Protein AF-A0A538RYK6-F1 (afdb_monomer)

Solvent-accessible surface area (backbone atoms only — not comparable to full-atom values): 14474 Å² total; per-residue (Å²): 136,55,76,63,59,52,53,50,49,50,52,50,52,50,50,50,48,53,42,34,51,39,36,51,30,47,40,52,24,50,52,39,43,49,50,53,52,51,32,53,48,34,70,73,71,60,62,54,45,67,58,40,42,49,52,42,52,49,49,52,51,50,39,48,51,44,42,43,63,35,45,49,47,65,68,67,46,78,77,49,71,46,61,53,28,48,57,49,35,76,73,38,67,90,50,70,63,32,52,35,51,34,41,51,56,53,58,42,67,78,43,94,69,76,90,64,66,71,66,62,51,51,51,47,38,50,50,28,51,58,59,54,68,78,54,79,70,70,75,75,59,70,65,80,56,47,65,58,29,50,49,45,27,49,53,29,48,51,52,47,50,49,45,38,71,76,35,49,69,60,42,52,51,32,50,51,40,52,76,35,30,86,56,92,70,73,77,84,67,57,58,42,78,49,76,56,56,75,92,75,78,63,92,95,55,90,84,70,72,48,69,50,74,45,77,59,77,60,65,63,47,75,50,75,47,75,50,94,95,51,78,70,45,77,48,79,43,74,54,74,82,78,70,84,73,68,96,77,132

pLDDT: mean 74.32, std 10.17, range [32.25, 89.62]

Sequence (249 aa):
MNPLQQRLAALRRRLRFVVTFRGVCWIIAIVCLALAAGGLLDWRVHLPDLVRALLLAGTLSGAGCIAYRYLLRPLWARSDDLSLALQVEARYPALNDALASAVQFLEQADGLDSSSSPSLRKEAVQRALGLAKGFDFRPVVSARGIGAAGLSLAGAGTLALFLTLAYPQLAWTAFLRFANPFGGHDWPRQTQLEIKARTRTARNEAFEVHAIVRGVVPERAVVEYQFEGAAPLKEAYEITRRAEAGELQ

Nearest PDB structures (foldseek):
  4uos-assembly1_A  TM=2.229E-01  e=5.734E-01  synthetic construct

Secondary structure (DSSP, 8-state):
--HHHHHHHHHHHHHHHHHHHHHHHHHHHHHHHHHHHHHHHHHHH---HHHHHHHHHHHHHHHHHHHIIIIIHHHHS---HHHHHHHHHHH-GGGTTHHHHHHHHHHHHSSS---S-HHHHHHHHHHHHHHHHSS--GGGS--TTHHHHHHHHHHHHHHHHHHHHH-HHHHHHHHHHHH-TT-------SEEEEEEE-S---TTS---EEEEEEES--SEEEEEE--TTSPPEEEEEE-----------

Radius of gyration: 34.7 Å; Cα contacts (8 Å, |Δi|>4): 214; chains: 1; bounding box: 92×29×97 Å

Structure (mmCIF, N/CA/C/O backbone):
data_AF-A0A538RYK6-F1
#
_entry.id   AF-A0A538RYK6-F1
#
loop_
_atom_site.group_PDB
_atom_site.id
_atom_site.type_symbol
_atom_site.label_atom_id
_atom_site.label_alt_id
_atom_site.label_comp_id
_atom_site.label_asym_id
_atom_site.label_entity_id
_atom_site.label_seq_id
_atom_site.pdbx_PDB_ins_code
_atom_site.Cartn_x
_atom_site.Cartn_y
_atom_site.Cartn_z
_atom_site.occupancy
_atom_site.B_iso_or_equiv
_atom_site.auth_seq_id
_atom_site.auth_comp_id
_atom_site.auth_asym_id
_atom_site.auth_atom_id
_atom_site.pdbx_PDB_model_num
ATOM 1 N N . MET A 1 1 ? -17.266 14.354 33.436 1.00 51.88 1 MET A N 1
ATOM 2 C CA . MET A 1 1 ? -17.214 13.051 32.730 1.00 51.88 1 MET A CA 1
ATOM 3 C C . MET A 1 1 ? -17.055 11.947 33.760 1.00 51.88 1 MET A C 1
ATOM 5 O O . MET A 1 1 ? -16.133 12.021 34.564 1.00 51.88 1 MET A O 1
ATOM 9 N N . ASN A 1 2 ? -17.953 10.962 33.763 1.00 66.31 2 ASN A N 1
ATOM 10 C CA . ASN A 1 2 ? -17.931 9.873 34.742 1.00 66.31 2 ASN A CA 1
ATOM 11 C C . ASN A 1 2 ? -16.810 8.851 34.440 1.00 66.31 2 ASN A C 1
ATOM 13 O O . ASN A 1 2 ? -16.463 8.651 33.272 1.00 66.31 2 ASN A O 1
ATOM 17 N N . PRO A 1 3 ? -16.254 8.158 35.454 1.00 68.50 3 PRO A N 1
ATOM 18 C CA . PRO A 1 3 ? -15.163 7.192 35.267 1.00 68.50 3 PRO A CA 1
ATOM 19 C C . PRO A 1 3 ? -15.517 6.011 34.338 1.00 68.50 3 PRO A C 1
ATOM 21 O O . PRO A 1 3 ? -14.618 5.449 33.712 1.00 68.50 3 PRO A O 1
ATOM 24 N N . LEU A 1 4 ? -16.805 5.660 34.174 1.00 66.94 4 LEU A N 1
ATOM 25 C CA . LEU A 1 4 ? -17.258 4.692 33.154 1.00 66.94 4 LEU A CA 1
ATOM 26 C C . LEU A 1 4 ? -17.077 5.215 31.732 1.00 66.94 4 LEU A C 1
ATOM 28 O O . LEU A 1 4 ? -16.477 4.529 30.909 1.00 66.94 4 LEU A O 1
ATOM 32 N N . GLN A 1 5 ? -17.543 6.436 31.454 1.00 67.25 5 GLN A N 1
ATOM 33 C CA . GLN A 1 5 ? -17.417 7.064 30.135 1.00 67.25 5 GLN A CA 1
ATOM 34 C C . GLN A 1 5 ? -15.944 7.197 29.733 1.00 67.25 5 GLN A C 1
ATOM 36 O O . GLN A 1 5 ? -15.597 6.982 28.578 1.00 67.25 5 GLN A O 1
ATOM 41 N N . GLN A 1 6 ? -15.044 7.471 30.685 1.00 69.56 6 GLN A N 1
ATOM 42 C CA . GLN A 1 6 ? -13.602 7.496 30.417 1.00 69.56 6 GLN A CA 1
ATOM 43 C C . GLN A 1 6 ? -13.047 6.115 30.032 1.00 69.56 6 GLN A C 1
ATOM 45 O O . GLN A 1 6 ? -12.259 6.013 29.089 1.00 69.56 6 GLN A O 1
ATOM 50 N N . ARG A 1 7 ? -13.467 5.042 30.718 1.00 68.06 7 ARG A N 1
ATOM 51 C CA . ARG A 1 7 ? -13.050 3.666 30.393 1.00 68.06 7 ARG A CA 1
ATOM 52 C C . ARG A 1 7 ? -13.604 3.199 29.043 1.00 68.06 7 ARG A C 1
ATOM 54 O O . ARG A 1 7 ? -12.852 2.626 28.254 1.00 68.06 7 ARG A O 1
ATOM 61 N N . LEU A 1 8 ? -14.868 3.498 28.743 1.00 68.50 8 LEU A N 1
ATOM 62 C CA . LEU A 1 8 ? -15.494 3.204 27.448 1.00 68.50 8 LEU A CA 1
ATOM 63 C C . LEU A 1 8 ? -14.861 4.022 26.313 1.00 68.50 8 LEU A C 1
ATOM 65 O O . LEU A 1 8 ? -14.533 3.472 25.261 1.00 68.50 8 LEU A O 1
ATOM 69 N N . ALA A 1 9 ? -14.562 5.303 26.543 1.00 69.81 9 ALA A N 1
ATOM 70 C CA . ALA A 1 9 ? -13.847 6.139 25.583 1.00 69.81 9 ALA A CA 1
ATOM 71 C C . ALA A 1 9 ? -12.421 5.628 25.310 1.00 69.81 9 ALA A C 1
ATOM 73 O O . ALA A 1 9 ? -11.973 5.638 24.160 1.00 69.81 9 ALA A O 1
ATOM 74 N N . ALA A 1 10 ? -11.706 5.144 26.332 1.00 69.94 10 ALA A N 1
ATOM 75 C CA . ALA A 1 10 ? -10.391 4.526 26.161 1.00 69.94 10 ALA A CA 1
ATOM 76 C C . ALA A 1 10 ? -10.471 3.234 25.327 1.00 69.94 10 ALA A C 1
ATOM 78 O O . ALA A 1 10 ? -9.655 3.031 24.422 1.00 69.94 10 ALA A O 1
ATOM 79 N N . LEU A 1 11 ? -11.489 2.399 25.565 1.00 67.94 11 LEU A N 1
ATOM 80 C CA . LEU A 1 11 ? -11.755 1.202 24.765 1.00 67.94 11 LEU A CA 1
ATOM 81 C C . LEU A 1 11 ? -12.066 1.561 23.302 1.00 67.94 11 LEU A C 1
ATOM 83 O O . LEU A 1 11 ? -11.475 0.989 22.386 1.00 67.94 11 LEU A O 1
ATOM 87 N N . ARG A 1 12 ? -12.913 2.573 23.077 1.00 70.50 12 ARG A N 1
ATOM 88 C CA . ARG A 1 12 ? -13.252 3.102 21.746 1.00 70.50 12 ARG A CA 1
ATOM 89 C C . ARG A 1 12 ? -12.018 3.599 20.995 1.00 70.50 12 ARG A C 1
ATOM 91 O O . ARG A 1 12 ? -11.839 3.277 19.820 1.00 70.50 12 ARG A O 1
ATOM 98 N N . ARG A 1 13 ? -11.147 4.366 21.661 1.00 70.12 13 ARG A N 1
ATOM 99 C CA . ARG A 1 13 ? -9.882 4.844 21.076 1.00 70.12 13 ARG A CA 1
ATOM 100 C C . ARG A 1 13 ? -8.986 3.681 20.676 1.00 70.12 13 ARG A C 1
ATOM 102 O O . ARG A 1 13 ? -8.428 3.705 19.585 1.00 70.12 13 ARG A O 1
ATOM 109 N N . ARG A 1 14 ? -8.891 2.645 21.513 1.00 71.88 14 ARG A N 1
ATOM 110 C CA . ARG A 1 14 ? -8.089 1.454 21.217 1.00 71.88 14 ARG A CA 1
ATOM 111 C C . ARG A 1 14 ? -8.652 0.645 20.048 1.00 71.88 14 ARG A C 1
ATOM 113 O O . ARG A 1 14 ? -7.879 0.232 19.190 1.00 71.88 14 ARG A O 1
ATOM 120 N N . LEU A 1 15 ? -9.972 0.468 19.974 1.00 70.94 15 LEU A N 1
ATOM 121 C CA . LEU A 1 15 ? -10.646 -0.158 18.830 1.00 70.94 15 LEU A CA 1
ATOM 122 C C . LEU A 1 15 ? -10.340 0.591 17.532 1.00 70.94 15 LEU A C 1
ATOM 124 O O . LEU A 1 15 ? -9.884 -0.014 16.564 1.00 70.94 15 LEU A O 1
ATOM 128 N N . ARG A 1 16 ? -10.520 1.918 17.535 1.00 73.44 16 ARG A N 1
ATOM 129 C CA . ARG A 1 16 ? -10.199 2.767 16.381 1.00 73.44 16 ARG A CA 1
ATOM 130 C C . ARG A 1 16 ? -8.725 2.667 16.014 1.00 73.44 16 ARG A C 1
ATOM 132 O O . ARG A 1 16 ? -8.422 2.435 14.855 1.00 73.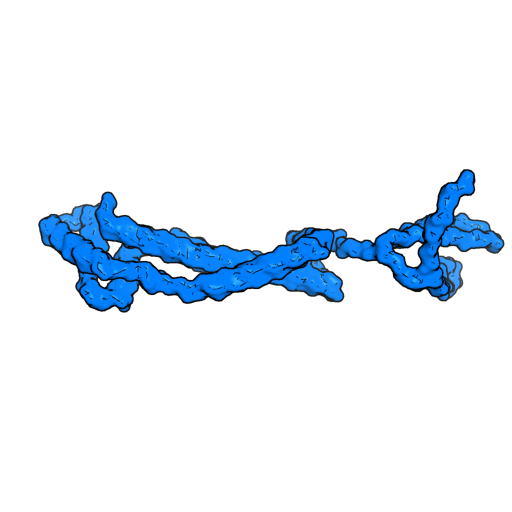44 16 ARG A O 1
ATOM 139 N N . 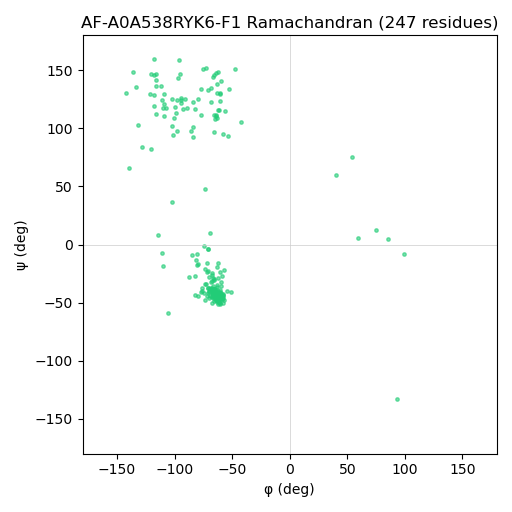PHE A 1 17 ? -7.820 2.748 16.986 1.00 74.19 17 PHE A N 1
ATOM 140 C CA . PHE A 1 17 ? -6.384 2.626 16.741 1.00 74.19 17 PHE A CA 1
ATOM 141 C C . PHE A 1 17 ? -6.021 1.292 16.079 1.00 74.19 17 PHE A C 1
ATOM 143 O O . PHE A 1 17 ? -5.311 1.288 15.082 1.00 74.19 17 PHE A O 1
ATOM 150 N N . VAL A 1 18 ? -6.548 0.168 16.573 1.00 72.62 18 VAL A N 1
ATOM 151 C CA . VAL A 1 18 ? -6.284 -1.163 16.001 1.00 72.62 18 VAL A CA 1
ATOM 152 C C . VAL A 1 18 ? -6.812 -1.281 14.571 1.00 72.62 18 VAL A C 1
ATOM 154 O O . VAL A 1 18 ? -6.114 -1.791 13.694 1.00 72.62 18 VAL A O 1
ATOM 157 N N . VAL A 1 19 ? -8.036 -0.812 14.321 1.00 74.25 19 VAL A N 1
ATOM 158 C CA . VAL A 1 19 ? -8.649 -0.876 12.988 1.00 74.25 19 VAL A CA 1
ATOM 159 C C . VAL A 1 19 ? -7.909 0.032 12.005 1.00 74.25 19 VAL A C 1
ATOM 161 O O . VAL A 1 19 ? -7.572 -0.423 10.911 1.00 74.25 19 VAL A O 1
ATOM 164 N N . THR A 1 20 ? -7.583 1.258 12.418 1.00 75.62 20 THR A N 1
ATOM 165 C CA . THR A 1 20 ? -6.812 2.217 11.621 1.00 75.62 20 THR A CA 1
ATOM 166 C C . THR A 1 20 ? -5.415 1.687 11.329 1.00 75.62 20 THR A C 1
ATOM 168 O O . THR A 1 20 ? -5.030 1.622 10.168 1.00 75.62 20 THR A O 1
ATOM 171 N N . PHE A 1 21 ? -4.672 1.242 12.346 1.00 78.31 21 PHE A N 1
ATOM 172 C CA . PHE A 1 21 ? -3.316 0.714 12.182 1.00 78.31 21 PHE A CA 1
ATOM 173 C C . PHE A 1 21 ? -3.290 -0.472 11.217 1.00 78.31 21 PHE A C 1
ATOM 175 O O . PHE A 1 21 ? -2.465 -0.518 10.306 1.00 78.31 21 PHE A O 1
ATOM 182 N N . ARG A 1 22 ? -4.246 -1.399 11.353 1.00 78.75 22 ARG A N 1
ATOM 183 C CA . ARG A 1 22 ? -4.390 -2.530 10.431 1.00 78.75 22 ARG A CA 1
ATOM 184 C C . ARG A 1 22 ? -4.689 -2.069 9.003 1.00 78.75 22 ARG A C 1
ATOM 186 O O . ARG A 1 22 ? -4.080 -2.591 8.075 1.00 78.75 22 ARG A O 1
ATOM 193 N N . GLY A 1 23 ? -5.603 -1.112 8.832 1.00 79.31 23 GLY A N 1
ATOM 194 C CA . GLY A 1 23 ? -5.923 -0.531 7.527 1.00 79.31 23 GLY A CA 1
ATOM 195 C C . GLY A 1 23 ? -4.698 0.110 6.873 1.00 79.31 23 GLY A C 1
ATOM 196 O O . GLY A 1 23 ? -4.394 -0.196 5.725 1.00 79.31 23 GLY A O 1
ATOM 197 N N . VAL A 1 24 ? -3.946 0.916 7.629 1.00 81.25 24 VAL A N 1
ATOM 198 C CA . VAL A 1 24 ? -2.708 1.555 7.160 1.00 81.25 24 VAL A CA 1
ATOM 199 C C . VAL A 1 24 ? -1.657 0.517 6.762 1.00 81.25 24 VAL A C 1
ATOM 201 O O . VAL A 1 24 ? -1.097 0.621 5.675 1.00 81.25 24 VAL A O 1
ATOM 204 N N . CYS A 1 25 ? -1.435 -0.521 7.577 1.00 81.62 25 CYS A N 1
ATOM 205 C CA . CYS A 1 25 ? -0.486 -1.590 7.248 1.00 81.62 25 CYS A CA 1
ATOM 206 C C . CYS A 1 25 ? -0.831 -2.279 5.919 1.00 81.62 25 CYS A C 1
ATOM 208 O O . CYS A 1 25 ? 0.054 -2.507 5.101 1.00 81.62 25 CYS A O 1
ATOM 210 N N . TRP A 1 26 ? -2.112 -2.577 5.685 1.00 80.75 26 TRP A N 1
ATOM 211 C CA . TRP A 1 26 ? -2.571 -3.198 4.439 1.00 80.75 26 TRP A CA 1
ATOM 212 C C . TRP A 1 26 ? -2.417 -2.283 3.225 1.00 80.75 26 TRP A C 1
ATOM 214 O O . TRP A 1 26 ? -1.991 -2.749 2.172 1.00 80.75 26 TRP A O 1
ATOM 224 N N . ILE A 1 27 ? -2.733 -0.992 3.367 1.00 82.19 27 ILE A N 1
ATOM 225 C CA . ILE A 1 27 ? -2.555 -0.005 2.293 1.00 82.19 27 ILE A CA 1
ATOM 226 C C . ILE A 1 27 ? -1.083 0.069 1.898 1.00 82.19 27 ILE A C 1
ATOM 228 O O . ILE A 1 27 ? -0.764 -0.072 0.721 1.00 82.19 27 ILE A O 1
ATOM 232 N N . ILE A 1 28 ? -0.188 0.234 2.876 1.00 82.94 28 ILE A N 1
ATOM 233 C CA . ILE A 1 28 ? 1.250 0.322 2.610 1.00 82.94 28 ILE A CA 1
ATOM 234 C C . ILE A 1 28 ? 1.747 -0.975 1.966 1.00 82.94 28 ILE A C 1
ATOM 236 O O . ILE A 1 28 ? 2.442 -0.917 0.958 1.00 82.94 28 ILE A O 1
ATOM 240 N N . ALA A 1 29 ? 1.342 -2.141 2.480 1.00 83.62 29 ALA A N 1
ATOM 241 C CA . ALA A 1 29 ? 1.742 -3.426 1.911 1.00 83.62 29 ALA A CA 1
ATOM 242 C C . ALA A 1 29 ? 1.301 -3.582 0.445 1.00 83.62 29 ALA A C 1
ATOM 244 O O . ALA A 1 29 ? 2.106 -3.992 -0.388 1.00 83.62 29 ALA A O 1
ATOM 245 N N . ILE A 1 30 ? 0.058 -3.215 0.110 1.00 84.69 30 ILE A N 1
ATOM 246 C CA . ILE A 1 30 ? -0.457 -3.268 -1.268 1.00 84.69 30 ILE A CA 1
ATOM 247 C C . ILE A 1 30 ? 0.303 -2.300 -2.174 1.00 84.69 30 ILE A C 1
ATOM 249 O O . ILE A 1 30 ? 0.680 -2.686 -3.274 1.00 84.69 30 ILE A O 1
ATOM 253 N N . VAL A 1 31 ? 0.558 -1.071 -1.720 1.00 85.06 31 VAL A N 1
ATOM 254 C CA . VAL A 1 31 ? 1.297 -0.070 -2.504 1.00 85.06 31 VAL A CA 1
ATOM 255 C C . VAL A 1 31 ? 2.733 -0.529 -2.758 1.00 85.06 31 VAL A C 1
ATOM 257 O O . VAL A 1 31 ? 3.185 -0.509 -3.900 1.00 85.06 31 VAL A O 1
ATOM 260 N N . CYS A 1 32 ? 3.438 -1.000 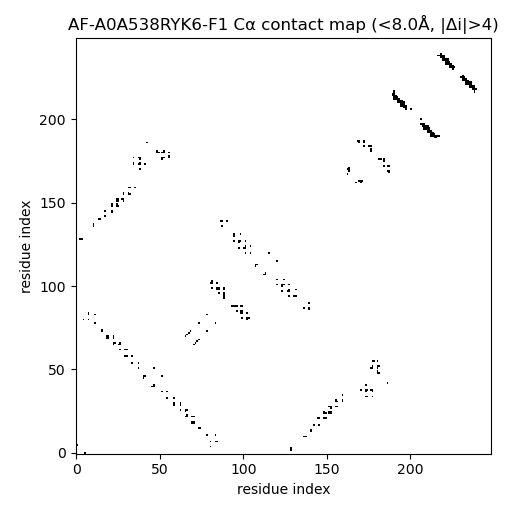-1.726 1.00 84.88 32 CYS A N 1
ATOM 261 C CA . CYS A 1 32 ? 4.793 -1.533 -1.863 1.00 84.88 32 CYS A CA 1
ATOM 262 C C . CYS A 1 32 ? 4.834 -2.736 -2.813 1.00 84.88 32 CYS A C 1
ATOM 264 O O . CYS A 1 32 ? 5.704 -2.805 -3.679 1.00 84.88 32 CYS A O 1
ATOM 266 N N . LEU A 1 33 ? 3.881 -3.663 -2.683 1.00 85.31 33 LEU A N 1
ATOM 267 C CA . LEU A 1 33 ? 3.802 -4.839 -3.544 1.00 85.31 33 LEU A CA 1
ATOM 268 C C . LEU A 1 33 ? 3.480 -4.460 -4.994 1.00 85.31 33 LEU A C 1
ATOM 270 O O . LEU A 1 33 ? 4.101 -4.996 -5.905 1.00 85.31 33 LEU A O 1
ATOM 274 N N . ALA A 1 34 ? 2.552 -3.528 -5.214 1.00 85.31 34 ALA A N 1
ATOM 275 C CA . ALA A 1 34 ? 2.186 -3.052 -6.545 1.00 85.31 34 ALA A CA 1
ATOM 276 C C . ALA A 1 34 ? 3.356 -2.346 -7.239 1.00 85.31 34 ALA A C 1
ATOM 278 O O . ALA A 1 34 ? 3.601 -2.597 -8.415 1.00 85.31 34 ALA A O 1
ATOM 279 N N . LEU A 1 35 ? 4.119 -1.526 -6.507 1.00 83.62 35 LEU A N 1
ATOM 280 C CA . LEU A 1 35 ? 5.331 -0.890 -7.024 1.00 83.62 35 LEU A CA 1
ATOM 281 C C . LEU A 1 35 ? 6.406 -1.921 -7.377 1.00 83.62 35 LEU A C 1
ATOM 283 O O . LEU A 1 35 ? 6.960 -1.876 -8.473 1.00 83.62 35 LEU A O 1
ATOM 287 N N . ALA A 1 36 ? 6.681 -2.871 -6.479 1.00 83.44 36 ALA A N 1
ATOM 288 C CA . ALA A 1 36 ? 7.699 -3.893 -6.703 1.00 83.44 36 ALA A CA 1
ATOM 289 C C . ALA A 1 36 ? 7.323 -4.831 -7.863 1.00 83.44 36 ALA A C 1
ATOM 291 O O . ALA A 1 36 ? 8.127 -5.052 -8.766 1.00 83.44 36 ALA A O 1
ATOM 292 N N . ALA A 1 37 ? 6.095 -5.354 -7.869 1.00 84.00 37 ALA A N 1
ATOM 293 C CA . ALA A 1 37 ? 5.612 -6.252 -8.912 1.00 84.00 37 ALA A CA 1
ATOM 294 C C . ALA A 1 37 ? 5.436 -5.523 -10.249 1.00 84.00 37 ALA A C 1
ATOM 296 O O . ALA A 1 37 ? 5.873 -6.030 -11.278 1.00 84.00 37 ALA A O 1
ATOM 297 N N . GLY A 1 38 ? 4.847 -4.325 -10.236 1.00 83.50 38 GLY A N 1
ATOM 298 C CA . GLY A 1 38 ? 4.659 -3.498 -11.426 1.00 83.50 38 GLY A CA 1
ATOM 299 C C . GLY A 1 38 ? 5.988 -3.093 -12.055 1.00 83.50 38 GLY A C 1
ATOM 300 O O . GLY A 1 38 ? 6.166 -3.279 -13.253 1.00 83.50 38 GLY A O 1
ATOM 301 N N . GLY A 1 39 ? 6.948 -2.634 -11.248 1.00 81.50 39 GLY A N 1
ATOM 302 C CA . GLY A 1 39 ? 8.296 -2.303 -11.711 1.00 81.50 39 GLY A CA 1
ATOM 303 C C . GLY A 1 39 ? 9.051 -3.516 -12.257 1.00 81.50 39 GLY A C 1
ATOM 304 O O . GLY A 1 39 ? 9.654 -3.432 -13.322 1.00 81.50 39 GLY A O 1
ATOM 305 N N . LEU A 1 40 ? 8.980 -4.666 -11.578 1.00 82.00 40 LEU A N 1
ATOM 306 C CA . LEU A 1 40 ? 9.650 -5.891 -12.027 1.00 82.00 40 LEU A CA 1
ATOM 307 C C . LEU A 1 40 ? 9.053 -6.441 -13.330 1.00 82.00 40 LEU A C 1
ATOM 309 O O . LEU A 1 40 ? 9.791 -6.877 -14.215 1.00 82.00 40 LEU A O 1
ATOM 313 N N . LEU A 1 41 ? 7.724 -6.433 -13.451 1.00 83.31 41 LEU A N 1
ATOM 314 C CA . LEU A 1 41 ? 7.034 -6.841 -14.672 1.00 83.31 41 LEU A CA 1
ATOM 315 C C . LEU A 1 41 ? 7.347 -5.881 -15.819 1.00 83.31 41 LEU A C 1
ATOM 317 O O . LEU A 1 41 ? 7.616 -6.336 -16.929 1.00 83.31 41 LEU A O 1
ATOM 321 N N . ASP A 1 42 ? 7.359 -4.576 -15.548 1.00 83.00 42 ASP A N 1
ATOM 322 C CA . ASP A 1 42 ? 7.646 -3.554 -16.554 1.00 83.00 42 ASP A CA 1
ATOM 323 C C . ASP A 1 42 ? 9.094 -3.633 -17.036 1.00 83.00 42 ASP A C 1
ATOM 325 O O . ASP A 1 42 ? 9.346 -3.491 -18.228 1.00 83.00 42 ASP A O 1
ATOM 329 N N . TRP A 1 43 ? 10.027 -3.975 -16.148 1.00 77.19 43 TRP A N 1
ATOM 330 C CA . TRP A 1 43 ? 11.409 -4.255 -16.520 1.00 77.19 43 TRP A CA 1
ATOM 331 C C . TRP A 1 43 ? 11.551 -5.515 -17.392 1.00 77.19 43 TRP A C 1
ATOM 333 O O . TRP A 1 43 ? 12.343 -5.525 -18.330 1.00 77.19 43 TRP A O 1
ATOM 343 N N . ARG A 1 44 ? 10.779 -6.581 -17.125 1.00 80.25 44 ARG A N 1
ATOM 344 C CA . ARG A 1 44 ? 10.875 -7.836 -17.894 1.00 80.25 44 ARG A CA 1
ATOM 345 C C . ARG A 1 44 ? 10.161 -7.805 -19.239 1.00 80.25 44 ARG A C 1
ATOM 347 O O . ARG A 1 44 ? 10.692 -8.328 -20.213 1.00 80.25 44 ARG A O 1
ATOM 354 N N . VAL A 1 45 ? 8.947 -7.268 -19.280 1.00 81.50 45 VAL A N 1
ATOM 355 C CA . VAL A 1 45 ? 8.034 -7.418 -20.426 1.00 81.50 45 VAL A CA 1
ATOM 356 C C . VAL A 1 45 ? 7.842 -6.101 -21.180 1.00 81.50 45 VAL A C 1
ATOM 358 O O . VAL A 1 45 ? 7.269 -6.123 -22.260 1.00 81.50 45 VAL A O 1
ATOM 361 N N . HIS A 1 46 ? 8.365 -4.977 -20.668 1.00 79.00 46 HIS A N 1
ATOM 362 C CA . HIS A 1 46 ? 8.122 -3.633 -21.207 1.00 79.00 46 HIS A CA 1
ATOM 363 C C . HIS A 1 46 ? 6.616 -3.369 -21.304 1.00 79.00 46 HIS A C 1
ATOM 365 O O . HIS A 1 46 ? 6.017 -3.455 -22.377 1.00 79.00 46 HIS A O 1
ATOM 371 N N . LEU A 1 47 ? 5.978 -3.113 -20.156 1.00 77.62 47 LEU A N 1
ATOM 372 C CA . LEU A 1 47 ? 4.523 -3.021 -20.112 1.00 77.62 47 LEU A CA 1
ATOM 373 C C . LEU A 1 47 ? 4.027 -1.850 -20.976 1.00 77.62 47 LEU A C 1
ATOM 375 O O . LEU A 1 47 ? 4.578 -0.749 -20.884 1.00 77.62 47 LEU A O 1
ATOM 379 N N . PRO A 1 48 ? 2.942 -2.049 -21.748 1.00 83.19 48 PRO A N 1
ATOM 380 C CA . PRO A 1 48 ? 2.289 -0.952 -22.439 1.00 83.19 48 PRO A CA 1
ATOM 381 C C . PRO A 1 48 ? 1.736 0.064 -21.437 1.00 83.19 48 PRO A C 1
ATOM 383 O O . PRO A 1 48 ? 1.256 -0.302 -20.357 1.00 83.19 48 PRO A O 1
ATOM 386 N N . ASP A 1 49 ? 1.713 1.331 -21.841 1.00 83.81 49 ASP A N 1
ATOM 387 C CA . ASP A 1 49 ? 1.264 2.470 -21.029 1.00 83.81 49 ASP A CA 1
ATOM 388 C C . ASP A 1 49 ? -0.123 2.247 -20.392 1.00 83.81 49 ASP A C 1
ATOM 390 O O . ASP A 1 49 ? -0.327 2.504 -19.204 1.00 83.81 49 ASP A O 1
ATOM 394 N N . LEU A 1 50 ? -1.059 1.662 -21.151 1.00 85.12 50 LEU A N 1
ATOM 395 C CA . LEU A 1 50 ? -2.411 1.308 -20.697 1.00 85.12 50 LEU A CA 1
ATOM 396 C C . LEU A 1 50 ? -2.418 0.318 -19.525 1.00 85.12 50 LEU A C 1
ATOM 398 O O . LEU A 1 50 ? -3.196 0.476 -18.586 1.00 85.12 50 LEU A O 1
ATOM 402 N N . VAL A 1 51 ? -1.551 -0.698 -19.553 1.00 84.75 51 VAL A N 1
ATOM 403 C CA . VAL A 1 51 ? -1.499 -1.714 -18.490 1.00 84.75 51 VAL A CA 1
ATOM 404 C C . VAL A 1 51 ? -0.930 -1.103 -17.212 1.00 84.75 51 VAL A C 1
ATOM 406 O O . VAL A 1 51 ? -1.439 -1.373 -16.124 1.00 84.75 51 VAL A O 1
ATOM 409 N N . ARG A 1 52 ? 0.064 -0.211 -17.329 1.00 84.81 52 ARG A N 1
ATOM 410 C CA . ARG A 1 52 ? 0.579 0.557 -16.184 1.00 84.81 52 ARG A CA 1
ATOM 411 C C . ARG A 1 52 ? -0.499 1.458 -15.583 1.00 84.81 52 ARG A C 1
ATOM 413 O O . ARG A 1 52 ? -0.658 1.481 -14.365 1.00 84.81 52 ARG A O 1
ATOM 420 N N . ALA A 1 53 ? -1.276 2.146 -16.422 1.00 85.50 53 ALA A N 1
ATOM 421 C CA . ALA A 1 53 ? -2.379 2.989 -15.968 1.00 85.50 53 ALA A CA 1
ATOM 422 C C . ALA A 1 53 ? -3.464 2.178 -15.239 1.00 85.50 53 ALA A C 1
ATOM 424 O O . ALA A 1 53 ? -3.936 2.598 -14.183 1.00 85.50 53 ALA A O 1
ATOM 425 N N . LEU A 1 54 ? -3.813 0.989 -15.745 1.00 87.81 54 LEU A N 1
ATOM 426 C CA . LEU A 1 54 ? -4.747 0.076 -15.078 1.00 87.81 54 LEU A CA 1
ATOM 427 C C . LEU A 1 54 ? -4.208 -0.433 -13.737 1.00 87.81 54 LEU A C 1
ATOM 429 O O . LEU A 1 54 ? -4.959 -0.483 -12.763 1.00 87.81 54 LEU A O 1
ATOM 433 N N . LEU A 1 55 ? -2.918 -0.769 -13.653 1.00 86.56 55 LEU A N 1
ATOM 434 C CA . LEU A 1 55 ? -2.276 -1.163 -12.395 1.00 86.56 55 LEU A CA 1
ATOM 435 C C . LEU A 1 55 ? -2.307 -0.029 -11.365 1.00 86.56 55 LEU A C 1
ATOM 437 O O . LEU A 1 55 ? -2.665 -0.264 -10.208 1.00 86.56 55 LEU A O 1
ATOM 441 N N . LEU A 1 56 ? -1.993 1.201 -11.777 1.00 87.06 56 LEU A N 1
ATOM 442 C CA . LEU A 1 56 ? -2.074 2.381 -10.917 1.00 87.06 56 LEU A CA 1
ATOM 443 C C . LEU A 1 56 ? -3.514 2.619 -10.444 1.00 87.06 56 LEU A C 1
ATOM 445 O O . LEU A 1 56 ? -3.755 2.749 -9.243 1.00 87.06 56 LEU A O 1
ATOM 449 N N . ALA A 1 57 ? -4.479 2.615 -11.365 1.00 88.75 57 ALA A N 1
ATOM 450 C CA . ALA A 1 57 ? -5.892 2.810 -11.055 1.00 88.75 57 ALA A CA 1
ATOM 451 C C . ALA A 1 57 ? -6.428 1.721 -10.115 1.00 88.75 57 ALA A C 1
ATOM 453 O O . ALA A 1 57 ? -7.134 2.030 -9.154 1.00 88.75 57 ALA A O 1
ATOM 454 N N . GLY A 1 58 ? -6.055 0.458 -10.340 1.00 89.06 58 GLY A N 1
ATOM 455 C CA . GLY A 1 58 ? -6.401 -0.664 -9.470 1.00 89.06 58 GLY A CA 1
ATOM 456 C C . GLY A 1 58 ? -5.792 -0.523 -8.075 1.00 89.06 58 GLY A C 1
ATOM 457 O O . GLY A 1 58 ? -6.484 -0.721 -7.076 1.00 89.06 58 GLY A O 1
ATOM 458 N N . THR A 1 59 ? -4.532 -0.093 -7.994 1.00 87.88 59 THR A N 1
ATOM 459 C CA . THR A 1 59 ? -3.833 0.140 -6.720 1.00 87.88 59 THR A CA 1
ATOM 460 C C . THR A 1 59 ? -4.480 1.280 -5.934 1.00 87.88 59 THR A C 1
ATOM 462 O O . THR A 1 59 ? -4.781 1.114 -4.752 1.00 87.88 59 THR A O 1
ATOM 465 N N . LEU A 1 60 ? -4.771 2.409 -6.588 1.00 88.81 60 LEU A N 1
ATOM 466 C CA . LEU A 1 60 ? -5.454 3.553 -5.978 1.00 88.81 60 LEU A CA 1
ATOM 467 C C . LEU A 1 60 ? -6.881 3.206 -5.549 1.00 88.81 60 LEU A C 1
ATOM 469 O O . LEU A 1 60 ? -7.288 3.551 -4.442 1.00 88.81 60 LEU A O 1
ATOM 473 N N . SER A 1 61 ? -7.629 2.483 -6.383 1.00 89.62 61 SER A N 1
ATOM 474 C CA . SER A 1 61 ? -8.998 2.057 -6.067 1.00 89.62 61 SER A CA 1
ATOM 475 C C . SER A 1 61 ? -9.024 1.073 -4.898 1.00 89.62 61 SER A C 1
ATOM 477 O O . SER A 1 61 ? -9.846 1.207 -3.992 1.00 89.62 61 SER A O 1
ATOM 479 N N . GLY A 1 62 ? -8.096 0.112 -4.870 1.00 86.19 62 GLY A N 1
ATOM 480 C CA . GLY A 1 62 ? -7.940 -0.836 -3.768 1.00 86.19 62 GLY A CA 1
ATOM 481 C C . GLY A 1 62 ? -7.555 -0.139 -2.462 1.00 86.19 62 GLY A C 1
ATOM 482 O O . GLY A 1 62 ? -8.222 -0.326 -1.441 1.00 86.19 62 GLY A O 1
ATOM 483 N N . ALA A 1 63 ? -6.540 0.729 -2.505 1.00 85.81 63 ALA A N 1
ATOM 484 C CA . ALA A 1 63 ? -6.121 1.545 -1.368 1.00 85.81 63 ALA A CA 1
ATOM 485 C C . ALA A 1 63 ? -7.262 2.443 -0.865 1.00 85.81 63 ALA A C 1
ATOM 487 O O . ALA A 1 63 ? -7.533 2.479 0.336 1.00 85.81 63 ALA A O 1
ATOM 488 N N . GLY A 1 64 ? -7.984 3.098 -1.776 1.00 86.62 64 GLY A N 1
ATOM 489 C CA . GLY A 1 64 ? -9.142 3.936 -1.478 1.00 86.62 64 GLY A CA 1
ATOM 490 C C . GLY A 1 64 ? -10.297 3.150 -0.859 1.00 86.62 64 GLY A C 1
ATOM 491 O O . GLY A 1 64 ? -10.877 3.593 0.128 1.00 86.62 64 GLY A O 1
ATOM 492 N N . CYS A 1 65 ? -10.596 1.946 -1.357 1.00 85.88 65 CYS A N 1
ATOM 493 C CA . CYS A 1 65 ? -11.632 1.081 -0.790 1.00 85.88 65 CYS A CA 1
ATOM 494 C C . CYS A 1 65 ? -11.286 0.640 0.641 1.00 85.88 65 CYS A C 1
ATOM 496 O O . CYS A 1 65 ? -12.139 0.674 1.532 1.00 85.88 65 CYS A O 1
ATOM 498 N N . ILE A 1 66 ? -10.026 0.263 0.884 1.00 81.75 66 ILE A N 1
ATOM 499 C CA . ILE A 1 66 ? -9.533 -0.123 2.213 1.00 81.75 66 ILE A CA 1
ATOM 500 C C . ILE A 1 66 ? -9.547 1.087 3.151 1.00 81.75 66 ILE A C 1
ATOM 502 O O . ILE A 1 66 ? -10.064 0.980 4.263 1.00 81.75 66 ILE A O 1
ATOM 506 N N . ALA A 1 67 ? -9.068 2.250 2.706 1.00 82.69 67 ALA A N 1
ATOM 507 C CA . ALA A 1 67 ? -9.126 3.490 3.475 1.00 82.69 67 ALA A CA 1
ATOM 508 C C . ALA A 1 67 ? -10.576 3.877 3.804 1.00 82.69 67 ALA A C 1
ATOM 510 O O . ALA A 1 67 ? -10.900 4.198 4.946 1.00 82.69 67 ALA A O 1
ATOM 511 N N . TYR A 1 68 ? -11.491 3.764 2.845 1.00 82.94 68 TYR A N 1
ATOM 512 C CA . TYR A 1 68 ? -12.900 4.044 3.080 1.00 82.94 68 TYR A CA 1
ATOM 513 C C . TYR A 1 68 ? -13.506 3.084 4.112 1.00 82.94 68 TYR A C 1
ATOM 515 O O . TYR A 1 68 ? -14.150 3.520 5.066 1.00 82.94 68 TYR A O 1
ATOM 523 N N . ARG A 1 69 ? -13.256 1.775 3.982 1.00 77.62 69 ARG A N 1
ATOM 524 C CA . ARG A 1 69 ? -13.813 0.756 4.885 1.00 77.62 69 ARG A CA 1
ATOM 525 C C . ARG A 1 69 ? -13.208 0.769 6.288 1.00 77.62 69 ARG A C 1
ATOM 527 O O . ARG A 1 69 ? -13.943 0.521 7.241 1.00 77.62 69 ARG A O 1
ATOM 534 N N . TYR A 1 70 ? -11.906 1.020 6.418 1.00 71.88 70 TYR A N 1
ATOM 535 C CA . TYR A 1 70 ? -11.171 0.858 7.678 1.00 71.88 70 TYR A CA 1
ATOM 536 C C . TYR A 1 70 ? -10.719 2.170 8.331 1.00 71.88 70 TYR A C 1
ATOM 538 O O . TYR A 1 70 ? -10.449 2.159 9.527 1.00 71.88 70 TYR A O 1
ATOM 546 N N . LEU A 1 71 ? -10.658 3.291 7.608 1.00 73.00 71 LEU A N 1
ATOM 547 C CA . LEU A 1 71 ? -10.388 4.616 8.185 1.00 73.00 71 LEU A CA 1
ATOM 548 C C . LEU A 1 71 ? -11.665 5.457 8.237 1.00 73.00 71 LEU A C 1
ATOM 550 O O . LEU A 1 71 ? -12.093 5.844 9.320 1.00 73.00 71 LEU A O 1
ATOM 554 N N . LEU A 1 72 ? -12.307 5.713 7.094 1.00 74.38 72 LEU A N 1
ATOM 555 C CA . LEU A 1 72 ? -13.402 6.691 7.022 1.00 74.38 72 LEU A CA 1
ATOM 556 C C . LEU 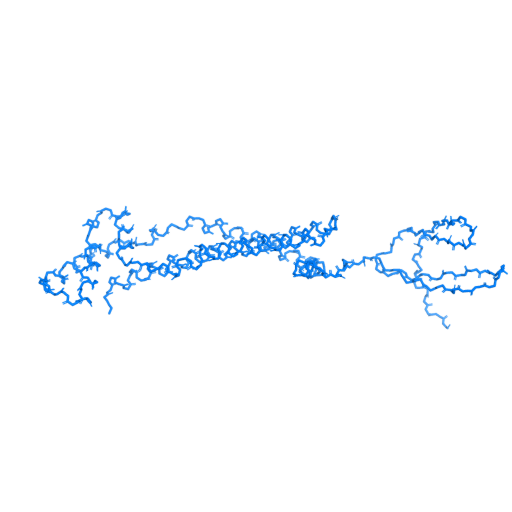A 1 72 ? -14.694 6.178 7.665 1.00 74.38 72 LEU A C 1
ATOM 558 O O . LEU A 1 72 ? -15.278 6.859 8.505 1.00 74.38 72 LEU A O 1
ATOM 562 N N . ARG A 1 73 ? -15.115 4.949 7.349 1.00 73.81 73 ARG A N 1
ATOM 563 C CA . ARG A 1 73 ? -16.333 4.345 7.908 1.00 73.81 73 ARG A CA 1
ATOM 564 C C . ARG A 1 73 ? -16.337 4.274 9.448 1.00 73.81 73 ARG A C 1
ATOM 566 O O . ARG A 1 73 ? -17.343 4.679 10.024 1.00 73.81 73 ARG A O 1
ATOM 573 N N . PRO A 1 74 ? -15.280 3.814 10.151 1.00 68.44 74 PRO A N 1
ATOM 574 C CA . PRO A 1 74 ? -15.273 3.803 11.620 1.00 68.44 74 PRO A CA 1
ATOM 575 C C . PRO A 1 74 ? -15.094 5.187 12.262 1.00 68.44 74 PRO A C 1
ATOM 577 O O . PRO A 1 74 ? -15.444 5.357 13.432 1.00 68.44 74 PRO A O 1
ATOM 580 N N . LEU A 1 75 ? -14.556 6.172 11.533 1.00 66.00 75 LEU A N 1
ATOM 581 C CA . LEU A 1 75 ? -14.508 7.561 11.995 1.00 66.00 75 LEU A CA 1
ATOM 582 C C . LEU A 1 75 ? -15.876 8.247 11.874 1.00 66.00 75 LEU A C 1
ATOM 584 O O . LEU A 1 75 ? -16.245 9.001 12.774 1.00 66.00 75 LEU A O 1
ATOM 588 N N . TRP A 1 76 ? -16.638 7.949 10.816 1.00 65.12 76 TRP A N 1
ATOM 589 C CA . TRP A 1 76 ? -17.993 8.473 10.607 1.00 65.12 76 TRP A CA 1
ATOM 590 C C . TRP A 1 76 ? -19.086 7.726 11.358 1.00 65.12 76 TRP A C 1
ATOM 592 O O . TRP A 1 76 ? -20.101 8.328 11.703 1.00 65.12 76 TRP A O 1
ATOM 602 N N . ALA A 1 77 ? -18.894 6.446 11.664 1.00 61.88 77 ALA A N 1
ATOM 603 C CA . ALA A 1 77 ? -19.774 5.759 12.590 1.00 61.88 77 ALA A CA 1
ATOM 604 C C . ALA A 1 77 ? -19.651 6.431 13.969 1.00 61.88 77 ALA A C 1
ATOM 606 O O . ALA A 1 77 ? -18.630 6.300 14.657 1.00 61.88 77 ALA A O 1
ATOM 607 N N . ARG A 1 78 ? -20.702 7.152 14.385 1.00 54.91 78 ARG A N 1
ATOM 608 C CA . ARG A 1 78 ? -20.940 7.465 15.797 1.00 54.91 78 ARG 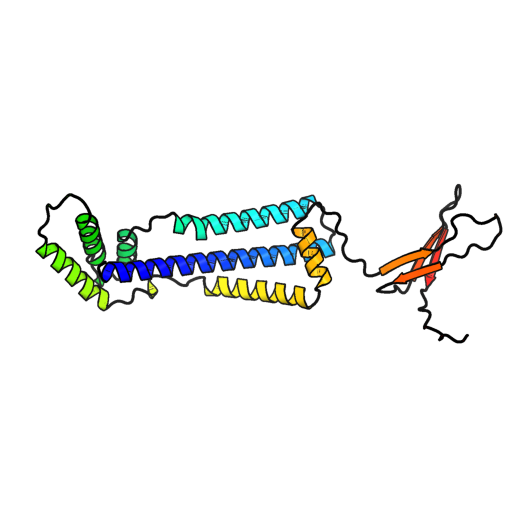A CA 1
ATOM 609 C C . ARG A 1 78 ? -21.024 6.122 16.514 1.00 54.91 78 ARG A C 1
ATOM 611 O O . ARG A 1 78 ? -22.043 5.450 16.469 1.00 54.91 78 ARG A O 1
ATOM 618 N N . SER A 1 79 ? -19.903 5.671 17.070 1.00 56.94 79 SER A N 1
ATOM 619 C CA . SER A 1 79 ? -19.902 4.519 17.958 1.00 56.94 79 SER A CA 1
ATOM 620 C C . SER A 1 79 ? -20.714 4.944 19.165 1.00 56.94 79 SER A C 1
ATOM 622 O O . SER A 1 79 ? -20.288 5.829 19.900 1.00 56.94 79 SER A O 1
ATOM 624 N N . ASP A 1 80 ? -21.910 4.401 19.278 1.00 66.25 80 ASP A N 1
ATOM 625 C CA . ASP A 1 80 ? -22.796 4.639 20.399 1.00 66.25 80 ASP A CA 1
ATOM 626 C C . ASP A 1 80 ? -22.181 3.995 21.649 1.00 66.25 80 ASP A C 1
ATOM 628 O O . ASP A 1 80 ? -21.652 2.877 21.560 1.00 66.25 80 ASP A O 1
ATOM 632 N N . ASP A 1 81 ? -22.164 4.691 22.792 1.00 68.81 81 ASP A N 1
ATOM 633 C CA . ASP A 1 81 ? -21.583 4.117 24.020 1.00 68.81 81 ASP A CA 1
ATOM 634 C C . ASP A 1 81 ? -22.358 2.857 24.441 1.00 68.81 81 ASP A C 1
ATOM 636 O O . ASP A 1 81 ? -21.762 1.907 24.957 1.00 68.81 81 ASP A O 1
ATOM 640 N N . LEU A 1 82 ? -23.650 2.796 24.103 1.00 72.25 82 LEU A N 1
ATOM 641 C CA . LEU A 1 82 ? -24.518 1.643 24.315 1.00 72.25 82 LEU A CA 1
ATOM 642 C C . LEU A 1 82 ? -24.079 0.414 23.506 1.00 72.25 82 LEU A C 1
ATOM 644 O O . LEU A 1 82 ? -23.992 -0.689 24.040 1.00 72.25 82 LEU A O 1
ATOM 648 N N . SER A 1 83 ? -23.730 0.595 22.229 1.00 72.56 83 SER A N 1
ATOM 649 C CA . SER A 1 83 ? -23.253 -0.506 21.376 1.00 72.56 83 SER A CA 1
ATOM 650 C C . SER A 1 83 ? -21.939 -1.105 21.892 1.00 72.56 83 SER A C 1
ATOM 652 O O . SER A 1 83 ? -21.716 -2.312 21.796 1.00 72.56 83 SER A O 1
ATOM 654 N N . LEU A 1 84 ? -21.061 -0.267 22.459 1.00 71.94 84 LEU A N 1
ATOM 655 C CA . LEU A 1 84 ? -19.824 -0.720 23.098 1.00 71.94 84 LEU A CA 1
ATOM 656 C C . LEU A 1 84 ? -20.101 -1.459 24.411 1.00 71.94 84 LEU A C 1
ATOM 658 O O . LEU A 1 84 ? -19.460 -2.478 24.664 1.00 71.94 84 LEU A O 1
ATOM 662 N N . ALA A 1 85 ? -21.051 -0.980 25.218 1.00 73.38 85 ALA A N 1
ATOM 663 C CA . ALA A 1 85 ? -21.461 -1.648 26.450 1.00 73.38 85 ALA A CA 1
ATOM 664 C C . ALA A 1 85 ? -22.032 -3.049 26.171 1.00 73.38 85 ALA A C 1
ATOM 666 O O . ALA A 1 85 ? -21.550 -4.022 26.750 1.00 73.38 85 ALA A O 1
ATOM 667 N N . LEU A 1 86 ? -22.935 -3.171 25.192 1.00 75.31 86 LEU A N 1
ATOM 668 C CA . LEU A 1 86 ? -23.511 -4.453 24.768 1.00 75.31 86 LEU A CA 1
ATOM 669 C C . LEU A 1 86 ? -22.448 -5.434 24.250 1.00 75.31 86 LEU A C 1
ATOM 671 O O . LEU A 1 86 ? -22.493 -6.629 24.535 1.00 75.31 86 LEU A O 1
ATOM 675 N N . GLN A 1 87 ? -21.449 -4.945 23.509 1.00 74.19 87 GLN A N 1
ATOM 676 C CA . GLN A 1 87 ? -20.363 -5.790 23.005 1.00 74.19 87 GLN A CA 1
ATOM 677 C C . GLN A 1 87 ? -19.452 -6.312 24.130 1.00 74.19 87 GLN A C 1
ATOM 679 O O . GLN A 1 87 ? -18.917 -7.420 24.035 1.00 74.19 87 GLN A O 1
ATOM 684 N N . VAL A 1 88 ? -19.279 -5.533 25.202 1.00 76.31 88 VAL A N 1
ATOM 685 C CA . VAL A 1 88 ? -18.554 -5.954 26.407 1.00 76.31 88 VAL A CA 1
ATOM 686 C C . VAL A 1 88 ? -19.368 -6.981 27.203 1.00 76.31 88 VAL A C 1
ATOM 688 O O . VAL A 1 88 ? -18.813 -8.003 27.606 1.00 76.31 88 VAL A O 1
ATOM 691 N N . GLU A 1 89 ? -20.669 -6.764 27.383 1.00 81.31 89 GLU A N 1
ATOM 692 C CA . GLU A 1 89 ? -21.572 -7.682 28.097 1.00 81.31 89 GLU A CA 1
ATOM 693 C C . GLU A 1 89 ? -21.736 -9.023 27.377 1.00 81.31 89 GLU A C 1
ATOM 695 O O . GLU A 1 89 ? -21.671 -10.073 28.013 1.00 81.31 89 GLU A O 1
ATOM 700 N N . ALA A 1 90 ? -21.798 -9.019 26.042 1.00 79.62 90 ALA A N 1
ATOM 701 C CA . ALA A 1 90 ? -21.799 -10.244 25.243 1.00 79.62 90 ALA A CA 1
ATOM 702 C C . ALA A 1 90 ? -20.545 -11.112 25.476 1.00 79.62 90 ALA A C 1
ATOM 704 O O . ALA A 1 90 ? -20.583 -12.331 25.306 1.00 79.62 90 ALA A O 1
ATOM 705 N N . ARG A 1 91 ? -19.414 -10.500 25.863 1.00 76.44 91 ARG A N 1
ATOM 706 C CA . ARG A 1 91 ? -18.177 -11.218 26.205 1.00 76.44 91 ARG A CA 1
ATOM 707 C C . ARG A 1 91 ? -18.119 -11.634 27.675 1.00 76.44 91 ARG A C 1
ATOM 709 O O . ARG A 1 91 ? -17.462 -12.628 27.981 1.00 76.44 91 ARG A O 1
ATOM 716 N N . TYR A 1 92 ? -18.785 -10.895 28.557 1.00 78.31 92 TYR A N 1
ATOM 717 C CA . TYR A 1 92 ? -18.814 -11.128 29.999 1.00 78.31 92 TYR A CA 1
ATOM 718 C C . TYR A 1 92 ? -20.266 -11.179 30.504 1.00 78.31 92 TYR A C 1
ATOM 720 O O . TYR A 1 92 ? -20.753 -10.184 31.047 1.00 78.31 92 TYR A O 1
ATOM 728 N N . PRO A 1 93 ? -20.937 -12.348 30.416 1.00 78.50 93 PRO A N 1
ATOM 729 C CA . PRO A 1 93 ? -22.332 -12.507 30.848 1.00 78.50 93 PRO A CA 1
ATOM 730 C C . PRO A 1 93 ? -22.576 -12.136 32.320 1.00 78.50 93 PRO A C 1
ATOM 732 O O . PRO A 1 93 ? -23.687 -11.791 32.703 1.00 78.50 93 PRO A O 1
ATOM 735 N N . ALA A 1 94 ? -21.525 -12.156 33.149 1.00 77.88 94 ALA A N 1
ATOM 736 C CA . ALA A 1 94 ? -21.563 -11.772 34.561 1.00 77.88 94 ALA A CA 1
ATOM 737 C C . ALA A 1 94 ? -21.947 -10.298 34.810 1.00 77.88 94 ALA A C 1
ATOM 739 O O . ALA A 1 94 ? -22.279 -9.941 35.938 1.00 77.88 94 ALA A O 1
ATOM 740 N N . LEU A 1 95 ? -21.885 -9.441 33.785 1.00 73.81 95 LEU A N 1
ATOM 741 C CA . LEU A 1 95 ? -22.284 -8.035 33.879 1.00 73.81 95 LEU A CA 1
ATOM 742 C C . LEU A 1 95 ? -23.805 -7.831 33.777 1.00 73.81 95 LEU A C 1
ATOM 744 O O . LEU A 1 95 ? -24.272 -6.793 34.230 1.00 73.81 95 LEU A O 1
ATOM 748 N N . ASN A 1 96 ? -24.555 -8.817 33.263 1.00 78.81 96 ASN A N 1
ATOM 749 C CA . ASN A 1 96 ? -26.023 -8.912 33.299 1.00 78.81 96 ASN A CA 1
ATOM 750 C C . ASN A 1 96 ? -26.763 -7.574 33.052 1.00 78.81 96 ASN A C 1
ATOM 752 O O . ASN A 1 96 ? -27.460 -7.077 33.936 1.00 78.81 96 ASN A O 1
ATOM 756 N N . ASP A 1 97 ? -26.533 -6.960 31.888 1.00 79.12 97 ASP A N 1
ATOM 757 C CA . ASP A 1 97 ? -27.108 -5.679 31.428 1.00 79.12 97 ASP A CA 1
ATOM 758 C C . ASP A 1 97 ? -26.821 -4.439 32.303 1.00 79.12 97 ASP A C 1
ATOM 760 O O . ASP A 1 97 ? -27.338 -3.342 32.049 1.00 79.12 97 ASP A O 1
ATOM 764 N N . ALA A 1 98 ? -25.984 -4.560 33.341 1.00 79.38 98 ALA A N 1
ATOM 765 C CA . ALA A 1 98 ? -25.674 -3.459 34.249 1.00 79.38 98 ALA A CA 1
ATOM 766 C C . ALA A 1 98 ? -24.913 -2.317 33.554 1.00 79.38 98 ALA A C 1
ATOM 768 O O . ALA A 1 98 ? -25.051 -1.156 33.940 1.00 79.38 98 ALA A O 1
ATOM 769 N N . LEU A 1 99 ? -24.106 -2.628 32.539 1.00 77.25 99 LEU A N 1
ATOM 770 C CA . LEU A 1 99 ? -23.268 -1.692 31.795 1.00 77.25 99 LEU A CA 1
ATOM 771 C C . LEU A 1 99 ? -24.085 -0.976 30.710 1.00 77.25 99 LEU A C 1
ATOM 773 O O . LEU A 1 99 ? -23.992 0.249 30.613 1.00 77.25 99 LEU A O 1
ATOM 777 N N . ALA A 1 100 ? -24.930 -1.695 29.965 1.00 81.12 100 ALA A N 1
ATOM 778 C CA . ALA A 1 100 ? -25.873 -1.101 29.015 1.00 81.12 100 ALA A CA 1
ATOM 779 C C . ALA A 1 100 ? -26.885 -0.184 29.720 1.00 81.12 100 ALA A C 1
ATOM 781 O O . ALA A 1 100 ? -27.069 0.963 29.309 1.00 81.12 100 ALA A O 1
ATOM 782 N N . SER A 1 101 ? -27.455 -0.638 30.842 1.00 80.50 101 SER A N 1
ATOM 783 C CA . SER A 1 101 ? -28.389 0.159 31.650 1.00 80.50 101 SER A CA 1
ATOM 784 C C . SER A 1 101 ? -27.720 1.410 32.228 1.00 80.50 101 SER A C 1
ATOM 786 O O . SER A 1 101 ? -28.287 2.501 32.185 1.00 80.50 101 SER A O 1
ATOM 788 N N . ALA A 1 102 ? -26.485 1.294 32.733 1.00 79.75 102 ALA A N 1
ATOM 789 C CA . ALA A 1 102 ? -25.740 2.445 33.239 1.00 79.75 102 ALA A CA 1
ATOM 790 C C . ALA A 1 102 ? -25.438 3.480 32.144 1.00 79.75 102 ALA A C 1
ATOM 792 O O . ALA A 1 102 ? -25.472 4.675 32.428 1.00 79.75 102 ALA A O 1
ATOM 793 N N . VAL A 1 103 ? -25.159 3.051 30.907 1.00 77.88 103 VAL A N 1
ATOM 794 C CA 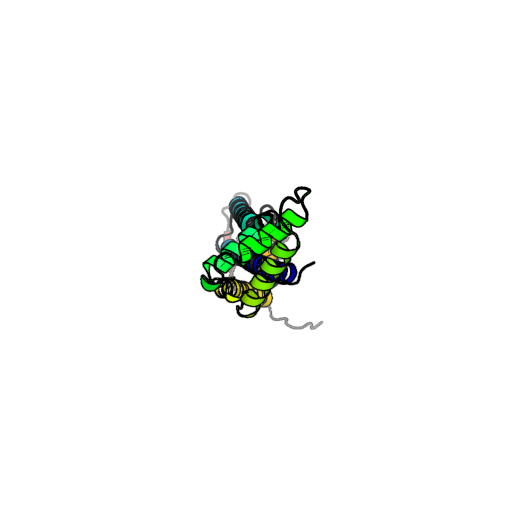. VAL A 1 103 ? -24.961 3.968 29.774 1.00 77.88 103 VAL A CA 1
ATOM 795 C C . VAL A 1 103 ? -26.271 4.642 29.366 1.00 77.88 103 VAL A C 1
ATOM 797 O O . VAL A 1 103 ? -26.285 5.864 29.249 1.00 77.88 103 VAL A O 1
ATOM 800 N N . GLN A 1 104 ? -27.377 3.897 29.251 1.00 78.75 104 GLN A N 1
ATOM 801 C CA . GLN A 1 104 ? -28.694 4.475 28.947 1.00 78.75 104 GLN A CA 1
ATOM 802 C C . GLN A 1 104 ? -29.117 5.523 29.983 1.00 78.75 104 GLN A C 1
ATOM 804 O O . GLN A 1 104 ? -29.581 6.601 29.617 1.00 78.75 104 GLN A O 1
ATOM 809 N N . PHE A 1 105 ? -28.898 5.257 31.277 1.00 77.56 105 PHE A N 1
ATOM 810 C CA . PHE A 1 105 ? -29.202 6.230 32.330 1.00 77.56 105 PHE A CA 1
ATOM 811 C C . PHE A 1 105 ? -28.315 7.478 32.284 1.00 77.56 105 PHE A C 1
ATOM 813 O O . PHE A 1 105 ? -28.762 8.542 32.716 1.00 77.56 105 PHE A O 1
ATOM 820 N N . LEU A 1 106 ? -27.078 7.363 31.791 1.00 74.75 106 LEU A N 1
ATOM 821 C CA . LEU A 1 106 ? -26.181 8.503 31.599 1.00 74.75 106 LEU A CA 1
ATOM 822 C C . LEU A 1 106 ? -26.569 9.330 30.367 1.00 74.75 106 LEU A C 1
ATOM 824 O O . LEU A 1 106 ? -26.561 10.551 30.461 1.00 74.75 106 LEU A O 1
ATOM 828 N N . GLU A 1 107 ? -26.966 8.698 29.261 1.00 73.94 107 GLU A N 1
ATOM 829 C CA . GLU A 1 107 ? -27.447 9.399 28.059 1.00 73.94 107 GLU A CA 1
ATOM 830 C C . GLU A 1 107 ? -28.804 10.085 28.287 1.00 73.94 107 GLU A C 1
ATOM 832 O O . GLU A 1 107 ? -29.002 11.219 27.858 1.00 73.94 107 GLU A O 1
ATOM 837 N N . GLN A 1 108 ? -29.721 9.457 29.034 1.00 71.12 108 GLN A N 1
ATOM 838 C CA . GLN A 1 108 ? -31.001 10.072 29.420 1.00 71.12 108 GLN A CA 1
ATOM 839 C C . GLN A 1 108 ? -30.857 11.193 30.452 1.00 71.12 108 GLN A C 1
ATOM 841 O O . GLN A 1 108 ? -31.736 12.043 30.542 1.00 71.12 108 GLN A O 1
ATOM 846 N N . ALA A 1 109 ? -29.778 11.221 31.240 1.00 63.00 109 ALA A N 1
ATOM 847 C CA . ALA A 1 109 ? -29.510 12.333 32.152 1.00 63.00 109 ALA A CA 1
ATOM 848 C C . ALA A 1 109 ? -29.079 13.618 31.420 1.00 63.00 109 ALA A C 1
ATOM 850 O O . ALA A 1 109 ? -29.280 14.701 31.964 1.00 63.00 109 ALA A O 1
ATOM 851 N N . ASP A 1 110 ? -28.532 13.499 30.204 1.00 59.75 110 ASP A N 1
ATOM 852 C CA . ASP A 1 110 ? -28.189 14.634 29.333 1.00 59.75 110 ASP A CA 1
ATOM 853 C C . ASP A 1 110 ? -29.395 15.112 28.483 1.00 59.75 110 ASP A C 1
ATOM 855 O O . ASP A 1 110 ? -29.329 16.166 27.847 1.00 59.75 110 ASP A O 1
ATOM 859 N N . GLY A 1 111 ? -30.509 14.364 28.478 1.00 55.66 111 GLY A N 1
ATOM 860 C CA . GLY A 1 111 ? -31.778 14.715 27.826 1.00 55.66 111 GLY A CA 1
ATOM 861 C C . GLY A 1 111 ? -32.803 15.357 28.775 1.00 55.66 111 GLY A C 1
ATOM 862 O O . GLY A 1 111 ? -32.742 15.196 29.990 1.00 55.66 111 GLY A O 1
ATOM 863 N N . LEU A 1 112 ? -33.780 16.081 28.216 1.00 51.88 112 LEU A N 1
ATOM 864 C CA . LEU A 1 112 ? -34.780 16.875 28.960 1.00 51.88 112 LEU A CA 1
ATOM 865 C C . LEU A 1 112 ? -35.838 16.051 29.735 1.00 51.88 112 LEU A C 1
ATOM 867 O O . LEU A 1 112 ? -36.629 16.635 30.475 1.00 51.88 112 LEU A O 1
ATOM 871 N N . ASP A 1 113 ? -35.842 14.717 29.627 1.00 52.59 113 ASP A N 1
ATOM 872 C CA . ASP A 1 113 ? -36.848 13.846 30.251 1.00 52.59 113 ASP A CA 1
ATOM 873 C C . ASP A 1 113 ? -36.354 13.253 31.581 1.00 52.59 113 ASP A C 1
ATOM 875 O O . ASP A 1 113 ? -35.638 12.253 31.652 1.00 52.59 113 ASP A O 1
ATOM 879 N N . SER A 1 114 ? -36.761 13.881 32.684 1.00 54.31 114 SER A N 1
ATOM 880 C CA . SER A 1 114 ? -36.292 13.581 34.043 1.00 54.31 114 SER A CA 1
ATOM 881 C C . SER A 1 114 ? -37.274 12.751 34.889 1.00 54.31 114 SER A C 1
ATOM 883 O O . SER A 1 114 ? -37.340 12.917 36.103 1.00 54.31 114 SER A O 1
ATOM 885 N N . SER A 1 115 ? -37.999 11.796 34.298 1.00 56.41 115 SER A N 1
ATOM 886 C CA . SER A 1 115 ? -39.052 11.028 34.999 1.00 56.41 115 SER A CA 1
ATOM 887 C C . SER A 1 115 ? -38.567 9.957 35.997 1.00 56.41 115 SER A C 1
ATOM 889 O O . SER A 1 115 ? -39.387 9.310 36.644 1.00 56.41 115 SER A O 1
ATOM 891 N N . SER A 1 116 ? -37.253 9.754 36.161 1.00 59.50 116 SER A N 1
ATOM 892 C CA . SER A 1 116 ? -36.692 8.673 36.992 1.00 59.50 116 SER A CA 1
ATOM 893 C C . SER A 1 116 ? -35.899 9.191 38.203 1.00 59.50 116 SER A C 1
ATOM 895 O O . SER A 1 116 ? -35.166 10.175 38.089 1.00 59.50 116 SER A O 1
ATOM 897 N N . SER A 1 117 ? -35.999 8.534 39.365 1.00 74.31 117 SER A N 1
ATOM 898 C CA . SER A 1 117 ? -35.404 9.021 40.624 1.00 74.31 117 SER A CA 1
ATOM 899 C C . SER A 1 117 ? -33.867 9.167 40.531 1.00 74.31 117 SER A C 1
ATOM 901 O O . SER A 1 117 ? -33.179 8.183 40.230 1.00 74.31 117 SER A O 1
ATOM 903 N N . PRO A 1 118 ? -33.288 10.359 40.796 1.00 72.00 118 PRO A N 1
ATOM 904 C CA . PRO A 1 118 ? -31.849 10.617 40.647 1.00 72.00 118 PRO A CA 1
ATOM 905 C C . PRO A 1 118 ? -30.957 9.715 41.511 1.00 72.00 118 PRO A C 1
ATOM 907 O O . PRO A 1 118 ? -29.846 9.362 41.111 1.00 72.00 118 PRO A O 1
ATOM 910 N N . SER A 1 119 ? -31.439 9.321 42.692 1.00 73.88 119 SER A N 1
ATOM 911 C CA . SER A 1 119 ? -30.709 8.460 43.627 1.00 73.88 119 SER A CA 1
ATOM 912 C C . SER A 1 119 ? -30.593 7.021 43.118 1.00 73.88 119 SER A C 1
ATOM 914 O O . SER A 1 119 ? -29.507 6.448 43.166 1.00 73.88 119 SER A O 1
ATOM 916 N N . LEU A 1 120 ? -31.666 6.467 42.541 1.00 73.06 120 LEU A N 1
ATOM 917 C CA . LEU A 1 120 ? -31.665 5.119 41.958 1.00 73.06 120 LEU A CA 1
ATOM 918 C C . LEU A 1 120 ? -30.737 5.023 40.741 1.00 73.06 120 LEU A C 1
ATOM 920 O O . LEU A 1 120 ? -30.009 4.041 40.599 1.00 73.06 120 LEU A O 1
ATOM 924 N N . ARG A 1 121 ? -30.694 6.070 39.903 1.00 72.19 121 ARG A N 1
ATOM 925 C CA . ARG A 1 121 ? -29.745 6.147 38.777 1.00 72.19 121 ARG A CA 1
ATOM 926 C C . ARG A 1 121 ? -28.297 6.142 39.262 1.00 72.19 121 ARG A C 1
ATOM 928 O O . ARG A 1 121 ? -27.466 5.413 38.725 1.00 72.19 121 ARG A O 1
ATOM 935 N N . LYS A 1 122 ? -27.992 6.930 40.296 1.00 73.75 122 LYS A N 1
ATOM 936 C CA . LYS A 1 122 ? -26.639 7.021 40.860 1.00 73.75 122 LYS A CA 1
ATOM 937 C C . LYS A 1 122 ? -26.171 5.680 41.434 1.00 73.75 122 LYS A C 1
ATOM 939 O O . LYS A 1 122 ? -25.041 5.280 41.164 1.00 73.75 122 LYS A O 1
ATOM 944 N N . GLU A 1 123 ? -27.040 4.971 42.149 1.00 76.62 123 GLU A N 1
ATOM 945 C CA . GLU A 1 123 ? -26.754 3.634 42.687 1.00 76.62 123 GLU A CA 1
ATOM 946 C C . GLU A 1 123 ? -26.565 2.583 41.585 1.00 76.62 123 GLU A C 1
ATOM 948 O O . GLU A 1 123 ? -25.611 1.806 41.630 1.00 76.62 123 GLU A O 1
ATOM 953 N N . ALA A 1 124 ? -27.405 2.590 40.543 1.00 75.12 124 ALA A N 1
ATOM 954 C CA . ALA A 1 124 ? -27.248 1.691 39.397 1.00 75.12 124 ALA A CA 1
ATOM 955 C C . ALA A 1 124 ? -25.902 1.910 38.681 1.00 75.12 124 ALA A C 1
ATOM 957 O O . ALA A 1 124 ? -25.176 0.952 38.403 1.00 75.12 124 ALA A O 1
ATOM 958 N N . VAL A 1 125 ? -25.516 3.173 38.466 1.00 75.31 125 VAL A N 1
ATOM 959 C CA . VAL A 1 125 ? -24.218 3.544 37.877 1.00 75.31 125 VAL A CA 1
ATOM 960 C C . VAL A 1 125 ? -23.050 3.132 38.781 1.00 75.31 125 VAL A C 1
ATOM 962 O O . VAL A 1 125 ? -22.043 2.625 38.285 1.00 75.31 125 VAL A O 1
ATOM 965 N N . GLN A 1 126 ? -23.158 3.308 40.103 1.00 75.75 126 GLN A N 1
ATOM 966 C CA . GLN A 1 126 ? -22.116 2.888 41.048 1.00 75.75 126 GLN A CA 1
ATOM 967 C C . GLN A 1 126 ? -21.971 1.366 41.134 1.00 75.75 126 GLN A C 1
ATOM 969 O O . GLN A 1 126 ? -20.846 0.860 41.172 1.00 75.75 126 GLN A O 1
ATOM 974 N N . ARG A 1 127 ? -23.079 0.623 41.094 1.00 77.31 127 ARG A N 1
ATOM 975 C CA . ARG A 1 127 ? -23.075 -0.843 41.051 1.00 77.31 127 ARG A CA 1
ATOM 976 C C . ARG A 1 127 ? -22.429 -1.355 39.764 1.00 77.31 127 ARG A C 1
ATOM 978 O O . ARG A 1 127 ? -21.544 -2.208 39.831 1.00 77.31 127 ARG A O 1
ATOM 985 N N . ALA A 1 128 ? -22.791 -0.782 38.615 1.00 73.75 128 ALA A N 1
ATOM 986 C CA . ALA A 1 128 ? -22.166 -1.100 37.333 1.00 73.75 128 ALA A CA 1
ATOM 987 C C . ALA A 1 128 ? -20.662 -0.779 37.337 1.00 73.75 128 ALA A C 1
ATOM 989 O O . ALA A 1 128 ? -19.857 -1.588 36.881 1.00 73.75 128 ALA A O 1
ATOM 990 N N . LEU A 1 129 ? -20.257 0.354 37.925 1.00 71.56 129 LEU A N 1
ATOM 991 C CA . LEU A 1 129 ? -18.851 0.714 38.153 1.00 71.56 129 LEU A CA 1
ATOM 992 C C . LEU A 1 129 ? -18.105 -0.305 39.016 1.00 71.56 129 LEU A C 1
ATOM 994 O O . LEU A 1 129 ? -16.951 -0.619 38.725 1.00 71.56 129 LEU A O 1
ATOM 998 N N . GLY A 1 130 ? -18.737 -0.783 40.088 1.00 73.06 130 GLY A N 1
ATOM 999 C CA . GLY A 1 130 ? -18.174 -1.786 40.988 1.00 73.06 130 GLY A CA 1
ATOM 1000 C C . GLY A 1 130 ? -17.905 -3.102 40.266 1.00 73.06 130 GLY A C 1
ATOM 1001 O O . GLY A 1 130 ? -16.787 -3.608 40.317 1.00 73.06 130 GLY A O 1
ATOM 1002 N N . LEU A 1 131 ? -18.891 -3.595 39.514 1.00 72.00 131 LEU A N 1
ATOM 1003 C CA . LEU A 1 131 ? -18.765 -4.817 38.716 1.00 72.00 131 LEU A CA 1
ATOM 1004 C C . LEU A 1 131 ? -17.728 -4.652 37.592 1.00 72.00 131 LEU A C 1
ATOM 1006 O O . LEU A 1 131 ? -16.834 -5.481 37.439 1.00 72.00 131 LEU A O 1
ATOM 1010 N N . ALA A 1 132 ? -17.762 -3.527 36.874 1.00 65.81 132 ALA A N 1
ATOM 1011 C CA . ALA A 1 132 ? -16.833 -3.194 35.793 1.00 65.81 132 ALA A CA 1
ATOM 1012 C C . ALA A 1 132 ? -15.367 -3.039 36.242 1.00 65.81 132 ALA A C 1
ATOM 1014 O O . ALA A 1 132 ? -14.461 -3.093 35.410 1.00 65.81 132 ALA A O 1
ATOM 1015 N N . LYS A 1 133 ? -15.090 -2.814 37.534 1.00 68.62 133 LYS A N 1
ATOM 1016 C CA . LYS A 1 133 ? -13.711 -2.752 38.050 1.00 68.62 133 LYS A CA 1
ATOM 1017 C C . LYS A 1 133 ? -13.018 -4.114 38.059 1.00 68.62 133 LYS A C 1
ATOM 1019 O O . LYS A 1 133 ? -11.796 -4.130 37.943 1.00 68.62 133 LYS A O 1
ATOM 1024 N N . GLY A 1 134 ? -13.775 -5.206 38.173 1.00 67.06 134 GLY A N 1
ATOM 1025 C CA . GLY A 1 134 ? -13.241 -6.570 38.225 1.00 67.06 134 GLY A CA 1
ATOM 1026 C C . GLY A 1 134 ? -12.907 -7.177 36.861 1.00 67.06 134 GLY A C 1
ATOM 1027 O O . GLY A 1 134 ? -12.212 -8.188 36.807 1.00 67.06 134 GLY A O 1
ATOM 1028 N N . PHE A 1 135 ? -13.362 -6.568 35.762 1.00 66.25 135 PHE A N 1
ATOM 1029 C CA . PHE A 1 135 ? -13.184 -7.107 34.415 1.00 66.25 135 PHE A CA 1
ATOM 1030 C C . PHE A 1 135 ? -12.229 -6.257 33.581 1.00 66.25 135 PHE A C 1
ATOM 1032 O O . PHE A 1 135 ? -12.294 -5.027 33.557 1.00 66.25 135 PHE A O 1
ATOM 1039 N N . ASP A 1 136 ? -11.339 -6.933 32.860 1.00 65.00 136 ASP A N 1
ATOM 1040 C CA . ASP A 1 136 ? -10.460 -6.295 31.894 1.00 65.00 136 ASP A CA 1
ATOM 1041 C C . ASP A 1 136 ? -11.143 -6.246 30.523 1.00 65.00 136 ASP A C 1
ATOM 1043 O O . ASP A 1 136 ? -11.430 -7.282 29.934 1.00 65.00 136 ASP A O 1
ATOM 1047 N N . PHE A 1 137 ? -11.392 -5.050 29.987 1.00 64.25 137 PHE A N 1
ATOM 1048 C CA . PHE A 1 137 ? -12.032 -4.872 28.675 1.00 64.25 137 PHE A CA 1
ATOM 1049 C C . PHE A 1 137 ? -11.066 -5.048 27.493 1.00 64.25 137 PHE A C 1
ATOM 1051 O O . PHE A 1 137 ? -11.489 -5.087 26.337 1.00 64.25 137 PHE A O 1
ATOM 1058 N N . ARG A 1 138 ? -9.757 -5.174 27.754 1.00 61.56 138 ARG A N 1
ATOM 1059 C CA . ARG A 1 138 ? -8.719 -5.360 26.725 1.00 61.56 138 ARG A CA 1
ATOM 1060 C C . ARG A 1 138 ? -8.952 -6.555 25.777 1.00 61.56 138 ARG A C 1
ATOM 1062 O O . ARG A 1 138 ? -8.707 -6.370 24.585 1.00 61.56 138 ARG A O 1
ATOM 1069 N N . PRO A 1 139 ? -9.434 -7.735 26.222 1.00 60.75 139 PRO A N 1
ATOM 1070 C CA . PRO A 1 139 ? -9.635 -8.906 25.361 1.00 60.75 139 PRO A CA 1
ATOM 1071 C C . PRO A 1 139 ? -10.817 -8.784 24.391 1.00 60.75 139 PRO A C 1
ATOM 1073 O O . PRO A 1 139 ? -10.900 -9.564 23.444 1.00 60.75 139 PRO A O 1
ATOM 1076 N N . VAL A 1 140 ? -11.729 -7.828 24.615 1.00 59.22 140 VAL A N 1
ATOM 1077 C CA . VAL A 1 140 ? -12.895 -7.583 23.743 1.00 59.22 140 VAL A CA 1
ATOM 1078 C C . VAL A 1 140 ? -12.438 -7.089 22.367 1.00 59.22 140 VAL A C 1
ATOM 1080 O O . VAL A 1 140 ? -13.043 -7.403 21.344 1.00 59.22 140 VAL A O 1
ATOM 1083 N N . VAL A 1 141 ? -11.300 -6.389 22.317 1.00 57.78 141 VAL A N 1
ATOM 1084 C CA . VAL A 1 141 ? -10.650 -6.000 21.066 1.00 57.78 141 VAL A CA 1
ATOM 1085 C C . VAL A 1 141 ? -9.790 -7.159 20.578 1.00 57.78 141 VAL A C 1
ATOM 1087 O O . VAL A 1 141 ? -8.622 -7.287 20.948 1.00 57.78 141 VAL A O 1
ATOM 1090 N N . SER A 1 142 ? -10.349 -8.020 19.729 1.00 56.06 142 SER A N 1
ATOM 1091 C CA . SER A 1 142 ? -9.557 -9.091 19.133 1.00 56.06 142 SER A CA 1
ATOM 1092 C C . SER A 1 142 ? -8.455 -8.492 18.250 1.00 56.06 142 SER A C 1
ATOM 1094 O O . SER A 1 142 ? -8.725 -7.994 17.160 1.00 56.06 142 SER A O 1
ATOM 1096 N N . ALA A 1 143 ? -7.197 -8.607 18.675 1.00 55.91 143 ALA A N 1
ATOM 1097 C CA . ALA A 1 143 ? -6.015 -8.292 17.863 1.00 55.91 143 ALA A CA 1
ATOM 1098 C C . ALA A 1 143 ? -5.787 -9.296 16.708 1.00 55.91 143 ALA A C 1
ATOM 1100 O O . ALA A 1 143 ? -4.735 -9.287 16.062 1.00 55.91 143 ALA A O 1
ATOM 1101 N N . ARG A 1 144 ? -6.762 -10.181 16.445 1.00 53.41 144 ARG A N 1
ATOM 1102 C CA . ARG A 1 144 ? -6.736 -11.153 15.350 1.00 53.41 144 ARG A CA 1
ATOM 1103 C C . ARG A 1 144 ? -6.542 -10.403 14.034 1.00 53.41 144 ARG A C 1
ATOM 1105 O O . ARG A 1 144 ? -7.376 -9.601 13.628 1.00 53.41 144 ARG A O 1
ATOM 1112 N N . GLY A 1 145 ? -5.400 -10.647 13.398 1.00 60.62 145 GLY A N 1
ATOM 1113 C CA . GLY A 1 145 ? -5.019 -10.015 12.138 1.00 60.62 145 GLY A CA 1
ATOM 1114 C C . GLY A 1 145 ? -4.056 -8.830 12.250 1.00 60.62 145 GLY A C 1
ATOM 1115 O O . GLY A 1 145 ? -3.547 -8.425 11.213 1.00 60.62 145 GLY A O 1
ATOM 1116 N N . ILE A 1 146 ? -3.733 -8.309 13.447 1.00 69.31 146 ILE A N 1
ATOM 1117 C CA . ILE A 1 146 ? -2.629 -7.332 13.595 1.00 69.31 146 ILE A CA 1
ATOM 1118 C C . ILE A 1 146 ? -1.297 -8.008 13.278 1.00 69.31 146 ILE A C 1
ATOM 1120 O O . ILE A 1 146 ? -0.501 -7.449 12.537 1.00 69.31 146 ILE A O 1
ATOM 1124 N N . GLY A 1 147 ? -1.079 -9.227 13.787 1.00 70.50 147 GLY A N 1
ATOM 1125 C CA . GLY A 1 147 ? 0.137 -9.993 13.502 1.00 70.50 147 GLY A CA 1
ATOM 1126 C C . GLY A 1 147 ? 0.300 -10.281 12.010 1.00 70.50 147 GLY A C 1
ATOM 1127 O O . GLY A 1 147 ? 1.364 -10.040 11.459 1.00 70.50 147 GLY A O 1
ATOM 1128 N N . ALA A 1 148 ? -0.777 -10.699 11.337 1.00 72.94 148 ALA A N 1
ATOM 1129 C CA . ALA A 1 148 ? -0.762 -10.915 9.891 1.00 72.94 148 ALA A CA 1
ATOM 1130 C C . ALA A 1 148 ? -0.511 -9.610 9.118 1.00 72.94 148 ALA A C 1
ATOM 1132 O O . ALA A 1 148 ? 0.348 -9.594 8.248 1.00 72.94 148 ALA A O 1
ATOM 1133 N N . ALA A 1 149 ? -1.195 -8.514 9.475 1.00 75.19 149 ALA A N 1
ATOM 1134 C CA . ALA A 1 149 ? -1.010 -7.208 8.837 1.00 75.19 149 ALA A CA 1
ATOM 1135 C C . ALA A 1 149 ? 0.407 -6.647 9.047 1.00 75.19 149 ALA A C 1
ATOM 1137 O O . ALA A 1 149 ? 1.006 -6.106 8.118 1.00 75.19 149 ALA A O 1
ATOM 1138 N N . GLY A 1 150 ? 0.951 -6.809 10.255 1.00 77.44 150 GLY A N 1
ATOM 1139 C CA . GLY A 1 150 ? 2.314 -6.432 10.604 1.00 77.44 150 GLY A CA 1
ATOM 1140 C C . GLY A 1 150 ? 3.349 -7.279 9.871 1.00 77.44 150 GLY A C 1
ATOM 1141 O O . GLY A 1 150 ? 4.307 -6.725 9.350 1.00 77.44 150 GLY A O 1
ATOM 1142 N N . LEU A 1 151 ? 3.129 -8.592 9.746 1.00 83.44 151 LEU A N 1
ATOM 1143 C CA . LEU A 1 151 ? 4.005 -9.482 8.984 1.00 83.44 151 LEU A CA 1
ATOM 1144 C C . LEU A 1 151 ? 3.980 -9.153 7.488 1.00 83.44 151 LEU A C 1
ATOM 1146 O O . LEU A 1 151 ? 5.033 -9.105 6.864 1.00 83.44 151 LEU A O 1
ATOM 1150 N N . SER A 1 152 ? 2.806 -8.875 6.913 1.00 79.12 152 SER A N 1
ATOM 1151 C CA . SER A 1 152 ? 2.705 -8.444 5.515 1.00 79.12 152 SER A CA 1
ATOM 1152 C C . SER A 1 152 ? 3.364 -7.086 5.281 1.00 79.12 152 SER A C 1
ATOM 1154 O O . SER A 1 152 ? 4.035 -6.914 4.268 1.00 79.12 152 SER A O 1
ATOM 1156 N N . LEU A 1 153 ? 3.234 -6.141 6.221 1.00 84.31 153 LEU A N 1
ATOM 1157 C CA . LEU A 1 153 ? 3.928 -4.856 6.149 1.00 84.31 153 LEU A CA 1
ATOM 1158 C C . LEU A 1 153 ? 5.443 -5.035 6.269 1.00 84.31 153 LEU A C 1
ATOM 1160 O O . LEU A 1 153 ? 6.180 -4.439 5.495 1.00 84.31 153 LEU A O 1
ATOM 1164 N N . ALA A 1 154 ? 5.904 -5.860 7.210 1.00 86.56 154 ALA A N 1
ATOM 1165 C CA . ALA A 1 154 ? 7.318 -6.161 7.382 1.00 86.56 154 ALA A CA 1
ATOM 1166 C C . ALA A 1 154 ? 7.880 -6.832 6.125 1.00 86.56 154 ALA A C 1
ATOM 1168 O O . ALA A 1 154 ? 8.861 -6.355 5.578 1.00 86.56 154 ALA A O 1
ATOM 1169 N N . GLY A 1 155 ? 7.216 -7.863 5.597 1.00 87.38 155 GLY A N 1
ATOM 1170 C CA . GLY A 1 155 ? 7.644 -8.548 4.378 1.00 87.38 155 GLY A CA 1
ATOM 1171 C C . GLY A 1 155 ? 7.686 -7.622 3.160 1.00 87.38 155 GLY A C 1
ATOM 1172 O O . GLY A 1 155 ? 8.709 -7.543 2.482 1.00 87.38 155 GLY A O 1
ATOM 1173 N N . ALA A 1 156 ? 6.606 -6.875 2.905 1.00 85.69 156 ALA A N 1
ATOM 1174 C CA . ALA A 1 156 ? 6.546 -5.936 1.784 1.00 85.69 156 ALA A CA 1
ATOM 1175 C C . ALA A 1 156 ? 7.535 -4.770 1.951 1.00 85.69 156 ALA A C 1
ATOM 1177 O O . ALA A 1 156 ? 8.180 -4.367 0.986 1.00 85.69 156 ALA A O 1
ATOM 1178 N N . GLY A 1 157 ? 7.682 -4.256 3.173 1.00 85.38 157 GLY A N 1
ATOM 1179 C CA . GLY A 1 157 ? 8.596 -3.170 3.511 1.00 85.38 157 GLY A CA 1
ATOM 1180 C C . GLY A 1 157 ? 10.060 -3.582 3.395 1.00 85.38 157 GLY A C 1
ATOM 1181 O O . GLY A 1 157 ? 10.839 -2.861 2.781 1.00 85.38 157 GLY A O 1
ATOM 1182 N N . THR A 1 158 ? 10.436 -4.756 3.906 1.00 88.31 158 THR A N 1
ATOM 1183 C CA . THR A 1 158 ? 11.790 -5.306 3.761 1.00 88.31 158 THR A CA 1
ATOM 1184 C C . THR A 1 158 ? 12.125 -5.558 2.297 1.00 88.31 158 THR A C 1
ATOM 1186 O O . THR A 1 158 ? 13.221 -5.210 1.868 1.00 88.31 158 THR A O 1
ATOM 1189 N N . LEU A 1 159 ? 11.188 -6.096 1.509 1.00 87.00 159 LEU A N 1
ATOM 1190 C CA . LEU A 1 159 ? 11.391 -6.291 0.074 1.00 87.00 159 LEU A CA 1
ATOM 1191 C C . LEU A 1 159 ? 11.581 -4.956 -0.658 1.00 87.00 159 LEU A C 1
ATOM 1193 O O . LEU A 1 159 ? 12.528 -4.808 -1.427 1.00 87.00 159 LEU A O 1
ATOM 1197 N N . ALA A 1 160 ? 10.715 -3.973 -0.402 1.00 84.00 160 ALA A N 1
ATOM 1198 C CA . ALA A 1 160 ? 10.827 -2.650 -1.009 1.00 84.00 160 ALA A CA 1
ATOM 1199 C C . ALA A 1 160 ? 12.145 -1.956 -0.618 1.00 84.00 160 ALA A C 1
ATOM 1201 O O . ALA A 1 160 ? 12.823 -1.394 -1.481 1.00 84.00 160 ALA A O 1
ATOM 1202 N N . LEU A 1 161 ? 12.538 -2.040 0.658 1.00 87.00 161 LEU A N 1
ATOM 1203 C CA . LEU A 1 161 ? 13.794 -1.488 1.169 1.00 87.00 161 LEU A CA 1
ATOM 1204 C C . LEU A 1 161 ? 15.014 -2.169 0.537 1.00 87.00 161 LEU A C 1
ATOM 1206 O O . LEU A 1 161 ? 15.945 -1.501 0.101 1.00 87.00 161 LEU A O 1
ATOM 1210 N N . PHE A 1 162 ? 14.999 -3.497 0.439 1.00 88.94 162 PHE A N 1
ATOM 1211 C CA . PHE A 1 162 ? 16.056 -4.252 -0.223 1.00 88.94 162 PHE A CA 1
ATOM 1212 C C . PHE A 1 162 ? 16.217 -3.829 -1.689 1.00 88.94 162 PHE A C 1
ATOM 1214 O O . PHE A 1 162 ? 17.330 -3.549 -2.121 1.00 88.94 162 PHE A O 1
ATOM 1221 N N . LEU A 1 163 ? 15.118 -3.710 -2.441 1.00 83.19 163 LEU A N 1
ATOM 1222 C CA . LEU A 1 163 ? 15.154 -3.299 -3.849 1.00 83.19 163 LEU A CA 1
ATOM 1223 C C . LEU A 1 163 ? 15.660 -1.861 -4.032 1.00 83.19 163 LEU A C 1
ATOM 1225 O O . LEU A 1 163 ? 16.433 -1.598 -4.951 1.00 83.19 163 LEU A O 1
ATOM 1229 N N . THR A 1 164 ? 15.256 -0.940 -3.155 1.00 84.25 164 THR A N 1
ATOM 1230 C CA . THR A 1 164 ? 15.707 0.464 -3.197 1.00 84.25 164 THR A CA 1
ATOM 1231 C C . THR A 1 164 ? 17.180 0.625 -2.839 1.00 84.25 164 THR A C 1
ATOM 1233 O O . THR A 1 164 ? 17.857 1.440 -3.460 1.00 84.25 164 THR A O 1
ATOM 1236 N N . LEU A 1 165 ? 17.692 -0.158 -1.886 1.00 87.44 165 LEU A N 1
ATOM 1237 C CA . LEU A 1 165 ? 19.107 -0.126 -1.507 1.00 87.44 165 LEU A CA 1
ATOM 1238 C C . LEU A 1 165 ? 20.002 -0.855 -2.515 1.00 87.44 165 LEU A C 1
ATOM 1240 O O . LEU A 1 165 ? 21.081 -0.364 -2.834 1.00 87.44 165 LEU A O 1
ATOM 1244 N N . ALA A 1 166 ? 19.566 -2.006 -3.033 1.00 85.00 166 ALA A N 1
ATOM 1245 C CA . ALA A 1 166 ? 20.346 -2.785 -3.993 1.00 85.00 166 ALA A CA 1
ATOM 1246 C C . ALA A 1 166 ? 20.380 -2.132 -5.385 1.00 85.00 166 ALA A C 1
ATOM 1248 O O . ALA A 1 166 ? 21.388 -2.219 -6.084 1.00 85.00 166 ALA A O 1
ATOM 1249 N N . TYR A 1 167 ? 19.291 -1.466 -5.788 1.00 83.38 167 TYR A N 1
ATOM 1250 C CA . TYR A 1 167 ? 19.121 -0.938 -7.142 1.00 83.38 167 TYR A CA 1
ATOM 1251 C C . TYR A 1 167 ? 18.466 0.458 -7.156 1.00 83.38 167 TYR A C 1
ATOM 1253 O O . TYR A 1 167 ? 17.363 0.621 -7.688 1.00 83.38 167 TYR A O 1
ATOM 1261 N N . PRO A 1 168 ? 19.133 1.503 -6.633 1.00 84.06 168 PRO A N 1
ATOM 1262 C CA . PRO A 1 168 ? 18.519 2.817 -6.416 1.00 84.06 168 PRO A CA 1
ATOM 1263 C C . PRO A 1 168 ? 18.015 3.484 -7.705 1.00 84.06 168 PRO A C 1
ATOM 1265 O O . PRO A 1 168 ? 16.914 4.032 -7.732 1.00 84.06 168 PRO A O 1
ATOM 1268 N N . GLN A 1 169 ? 18.774 3.398 -8.804 1.00 81.62 169 GLN A N 1
ATOM 1269 C CA . GLN A 1 169 ? 18.369 3.990 -10.087 1.00 81.62 169 GLN A CA 1
ATOM 1270 C C . GLN A 1 169 ? 17.178 3.258 -10.729 1.00 81.62 169 GLN A C 1
ATOM 1272 O O . GLN A 1 169 ? 16.281 3.893 -11.288 1.00 81.62 169 GLN A O 1
ATOM 1277 N N . LEU A 1 170 ? 17.138 1.926 -10.625 1.00 80.44 170 LEU A N 1
ATOM 1278 C CA . LEU A 1 170 ? 16.028 1.113 -11.134 1.00 80.44 170 LEU A CA 1
ATOM 1279 C C . LEU A 1 170 ? 14.769 1.328 -10.287 1.00 80.44 170 LEU A C 1
ATOM 1281 O O . LEU A 1 170 ? 13.681 1.482 -10.827 1.00 80.44 170 LEU A O 1
ATOM 1285 N N . ALA A 1 171 ? 14.906 1.417 -8.964 1.00 81.75 171 ALA A N 1
ATOM 1286 C CA . ALA A 1 171 ? 13.781 1.692 -8.078 1.00 81.75 171 ALA A CA 1
ATOM 1287 C C . ALA A 1 171 ? 13.173 3.082 -8.334 1.00 81.75 171 ALA A C 1
ATOM 1289 O O . ALA A 1 171 ? 11.950 3.227 -8.367 1.00 81.75 171 ALA A O 1
ATOM 1290 N N . TRP A 1 172 ? 14.012 4.096 -8.573 1.00 83.06 172 TRP A N 1
ATOM 1291 C CA . TRP A 1 172 ? 13.542 5.442 -8.899 1.00 83.06 172 TRP A CA 1
ATOM 1292 C C . TRP A 1 172 ? 12.808 5.500 -10.243 1.00 83.06 172 TRP A C 1
ATOM 1294 O O . TRP A 1 172 ? 11.729 6.083 -10.344 1.00 83.06 172 TRP A O 1
ATOM 1304 N N . THR A 1 173 ? 13.349 4.845 -11.272 1.00 82.81 173 THR A N 1
ATOM 1305 C CA . THR A 1 173 ? 12.700 4.772 -12.592 1.00 82.81 173 THR A CA 1
ATOM 1306 C C . THR A 1 173 ? 11.407 3.958 -12.557 1.00 82.81 173 THR A C 1
ATOM 1308 O O . THR A 1 173 ? 10.417 4.390 -13.147 1.00 82.81 173 THR A O 1
ATOM 1311 N N . ALA A 1 174 ? 11.356 2.868 -11.785 1.00 82.94 174 ALA A N 1
ATOM 1312 C CA . ALA A 1 174 ? 10.129 2.114 -11.522 1.00 82.94 174 ALA A CA 1
ATOM 1313 C C . ALA A 1 174 ? 9.046 2.988 -10.871 1.00 82.94 174 ALA A C 1
ATOM 1315 O O . ALA A 1 174 ? 7.896 2.979 -11.307 1.00 82.94 174 ALA A O 1
ATOM 1316 N N . PHE A 1 175 ? 9.414 3.774 -9.853 1.00 84.50 175 PHE A N 1
ATOM 1317 C CA . PHE A 1 175 ? 8.497 4.691 -9.179 1.00 84.50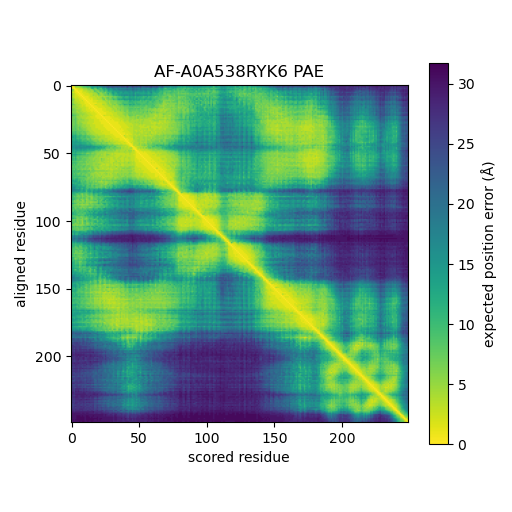 175 PHE A CA 1
ATOM 1318 C C . PHE A 1 175 ? 7.950 5.755 -10.137 1.00 84.50 175 PHE A C 1
ATOM 1320 O O . PHE A 1 175 ? 6.738 5.954 -10.200 1.00 84.50 175 PHE A O 1
ATOM 1327 N N . LEU A 1 176 ? 8.820 6.394 -10.927 1.00 84.94 176 LEU A N 1
ATOM 1328 C CA . LEU A 1 176 ? 8.413 7.410 -11.900 1.00 84.94 176 LEU A CA 1
ATOM 1329 C C . LEU A 1 176 ? 7.504 6.840 -12.996 1.00 84.94 176 LEU A C 1
ATOM 1331 O O . LEU A 1 176 ? 6.484 7.449 -13.307 1.00 84.94 176 LEU A O 1
ATOM 1335 N N . ARG A 1 177 ? 7.827 5.663 -13.547 1.00 81.38 177 ARG A N 1
ATOM 1336 C CA . ARG A 1 177 ? 7.003 4.991 -14.571 1.00 81.38 177 ARG A CA 1
ATOM 1337 C C . ARG A 1 177 ? 5.660 4.511 -14.019 1.00 81.38 177 ARG A C 1
ATOM 1339 O O . ARG A 1 177 ? 4.671 4.501 -14.747 1.00 81.38 177 ARG A O 1
ATOM 1346 N N . PHE A 1 178 ? 5.601 4.136 -12.741 1.00 82.31 178 PHE A N 1
ATOM 1347 C CA . PHE A 1 178 ? 4.348 3.770 -12.080 1.00 82.31 178 PHE A CA 1
ATOM 1348 C C . PHE A 1 178 ? 3.476 4.997 -11.775 1.00 82.31 178 PHE A C 1
ATOM 1350 O O . PHE A 1 178 ? 2.266 4.953 -11.979 1.00 82.31 178 PHE A O 1
ATOM 1357 N N . ALA A 1 179 ? 4.079 6.097 -11.311 1.00 84.31 179 ALA A N 1
ATOM 1358 C CA . ALA A 1 179 ? 3.375 7.341 -10.997 1.00 84.31 179 ALA A CA 1
ATOM 1359 C C . ALA A 1 179 ? 2.929 8.108 -12.253 1.00 84.31 179 ALA A C 1
ATOM 1361 O O . ALA A 1 179 ? 1.872 8.737 -12.245 1.00 84.31 179 ALA A O 1
ATOM 1362 N N . ASN A 1 180 ? 3.713 8.040 -13.331 1.00 83.19 180 ASN A N 1
ATOM 1363 C CA . ASN A 1 180 ? 3.406 8.639 -14.623 1.00 83.19 180 ASN A CA 1
ATOM 1364 C C . ASN A 1 180 ? 3.359 7.562 -15.724 1.00 83.19 180 ASN A C 1
ATOM 1366 O O . ASN A 1 180 ? 4.327 7.389 -16.472 1.00 83.19 180 ASN A O 1
ATOM 1370 N N . PRO A 1 181 ? 2.228 6.846 -15.861 1.00 80.69 181 PRO A N 1
ATOM 1371 C CA . PRO A 1 181 ? 2.098 5.733 -16.790 1.00 80.69 181 PRO A CA 1
ATOM 1372 C C . PRO A 1 181 ? 2.061 6.144 -18.264 1.00 80.69 181 PRO A C 1
ATOM 1374 O O . PRO A 1 181 ? 2.057 5.249 -19.097 1.00 80.69 181 PRO A O 1
ATOM 1377 N N . PHE A 1 182 ? 2.064 7.434 -18.607 1.00 78.56 182 PHE A N 1
ATOM 1378 C CA . PHE A 1 182 ? 2.197 7.924 -19.990 1.00 78.56 182 PHE A CA 1
ATOM 1379 C C . PHE A 1 182 ? 3.502 8.710 -20.207 1.00 78.56 182 PHE A C 1
ATOM 1381 O O . PHE A 1 182 ? 3.691 9.342 -21.243 1.00 78.56 182 PHE A O 1
ATOM 1388 N N . GLY A 1 183 ? 4.406 8.709 -19.222 1.00 75.44 183 GLY A N 1
ATOM 1389 C CA . GLY A 1 183 ? 5.707 9.354 -19.339 1.00 75.44 183 GLY A CA 1
ATOM 1390 C C . GLY A 1 183 ? 6.670 8.520 -20.180 1.00 75.44 183 GLY A C 1
ATOM 1391 O O . GLY A 1 183 ? 6.828 7.324 -19.942 1.00 75.44 183 GLY A O 1
ATOM 1392 N N . GLY A 1 184 ? 7.376 9.162 -21.112 1.00 71.75 184 GLY A N 1
ATOM 1393 C CA . GLY A 1 184 ? 8.459 8.558 -21.903 1.00 71.75 184 GLY A CA 1
ATOM 1394 C C . GLY A 1 184 ? 9.744 8.334 -21.098 1.00 71.75 184 GLY A C 1
ATOM 1395 O O . GLY A 1 184 ? 10.822 8.747 -21.515 1.00 71.75 184 GLY A O 1
ATOM 1396 N N . HIS A 1 185 ? 9.637 7.758 -19.902 1.00 73.56 185 HIS A N 1
ATOM 1397 C CA . HIS A 1 185 ? 10.787 7.451 -19.061 1.00 73.56 185 HIS A CA 1
ATOM 1398 C C . HIS A 1 185 ? 11.350 6.090 -19.460 1.00 73.56 185 HIS A C 1
ATOM 1400 O O . HIS A 1 185 ? 10.846 5.060 -19.019 1.00 73.56 185 HIS A O 1
ATOM 1406 N N . ASP A 1 186 ? 12.387 6.071 -20.289 1.00 74.31 186 ASP A N 1
ATOM 1407 C CA . ASP A 1 186 ? 13.095 4.837 -20.631 1.00 74.31 186 ASP A CA 1
ATOM 1408 C C . ASP A 1 186 ? 13.824 4.259 -19.411 1.00 74.31 186 ASP A C 1
ATOM 1410 O O . ASP A 1 186 ? 14.372 4.989 -18.579 1.00 74.31 186 ASP A O 1
ATOM 1414 N N . TRP A 1 187 ? 13.857 2.927 -19.313 1.00 73.69 187 TRP A N 1
ATOM 1415 C CA . TRP A 1 187 ? 14.747 2.258 -18.368 1.00 73.69 187 TRP A CA 1
ATOM 1416 C C . TRP A 1 187 ? 16.202 2.639 -18.686 1.00 73.69 187 TRP A C 1
ATOM 1418 O O . TRP A 1 187 ? 16.563 2.735 -19.865 1.00 73.69 187 TRP A O 1
ATOM 1428 N N . PRO A 1 188 ? 17.053 2.862 -17.665 1.00 69.06 188 PRO A N 1
ATOM 1429 C CA . PRO A 1 188 ? 18.425 3.282 -17.884 1.00 69.06 188 PRO A CA 1
ATOM 1430 C C . PRO A 1 188 ? 19.145 2.201 -18.689 1.00 69.06 188 PRO A C 1
ATOM 1432 O O . PRO A 1 188 ? 19.293 1.059 -18.247 1.00 69.06 188 PRO A O 1
ATOM 1435 N N . ARG A 1 189 ? 19.558 2.559 -19.907 1.00 68.06 189 ARG A N 1
ATOM 1436 C CA . ARG A 1 189 ? 20.262 1.643 -20.803 1.00 68.06 189 ARG A CA 1
ATOM 1437 C C . ARG A 1 189 ? 21.634 1.360 -20.209 1.00 68.06 189 ARG A C 1
ATOM 1439 O O . ARG A 1 189 ? 22.406 2.285 -19.967 1.00 68.06 189 ARG A O 1
ATOM 1446 N N . GLN A 1 190 ? 21.927 0.083 -19.981 1.00 65.38 190 GLN A N 1
ATOM 1447 C CA . GLN A 1 190 ? 23.222 -0.347 -19.449 1.00 65.38 190 GLN A CA 1
ATOM 1448 C C . GLN A 1 190 ? 24.359 -0.110 -20.449 1.00 65.38 190 GLN A C 1
ATOM 1450 O O . GLN A 1 190 ? 25.491 0.108 -20.031 1.00 65.38 190 GLN A O 1
ATOM 1455 N N . THR A 1 191 ? 24.049 -0.093 -21.746 1.00 66.75 191 THR A N 1
ATOM 1456 C CA . THR A 1 191 ? 24.988 0.192 -22.833 1.00 66.75 191 THR A CA 1
ATOM 1457 C C . THR A 1 191 ? 24.526 1.444 -23.571 1.00 66.75 191 THR A C 1
ATOM 1459 O O . THR A 1 191 ? 23.423 1.481 -24.121 1.00 66.75 191 THR A O 1
ATOM 1462 N N . GLN A 1 192 ? 25.363 2.476 -23.583 1.00 67.88 192 GLN A N 1
ATOM 1463 C CA . GLN A 1 192 ? 25.156 3.692 -24.367 1.00 67.88 192 GLN A CA 1
ATOM 1464 C C . GLN A 1 192 ? 26.166 3.718 -25.512 1.00 67.88 192 GLN A C 1
ATOM 1466 O O . GLN A 1 192 ? 27.356 3.518 -25.282 1.00 67.88 192 GLN A O 1
ATOM 1471 N N . LEU A 1 193 ? 25.693 3.948 -26.735 1.00 72.31 193 LEU A N 1
ATOM 1472 C CA . LEU A 1 193 ? 26.515 3.993 -27.942 1.00 72.31 193 LEU A CA 1
ATOM 1473 C C . LEU A 1 193 ? 26.455 5.405 -28.531 1.00 72.31 193 LEU A C 1
ATOM 1475 O O . LEU A 1 193 ? 25.408 5.829 -29.012 1.00 72.31 193 LEU A O 1
ATOM 1479 N N . GLU A 1 194 ? 27.570 6.128 -28.503 1.00 73.94 194 GLU A N 1
ATOM 1480 C CA . GLU A 1 194 ? 27.727 7.401 -29.210 1.00 73.94 194 GLU A CA 1
ATOM 1481 C C . GLU A 1 194 ? 28.514 7.155 -30.500 1.00 73.94 194 GLU A C 1
ATOM 1483 O O . GLU A 1 194 ? 29.712 6.878 -30.459 1.00 73.94 194 GLU A O 1
ATOM 1488 N N . ILE A 1 195 ? 27.852 7.249 -31.654 1.00 76.25 195 ILE A N 1
ATOM 1489 C CA . ILE A 1 195 ? 28.493 7.073 -32.962 1.00 76.25 195 ILE A CA 1
ATOM 1490 C C . ILE A 1 195 ? 28.939 8.444 -33.483 1.00 76.25 195 ILE A C 1
ATOM 1492 O O . ILE A 1 195 ? 28.120 9.316 -33.763 1.00 76.25 195 ILE A O 1
ATOM 1496 N N . LYS A 1 196 ? 30.247 8.628 -33.640 1.00 74.19 196 LYS A N 1
ATOM 1497 C CA . LYS A 1 196 ? 30.879 9.731 -34.366 1.00 74.19 196 LYS A CA 1
ATOM 1498 C C . LYS A 1 196 ? 31.305 9.222 -35.743 1.00 74.19 196 LYS A C 1
ATOM 1500 O O . LYS A 1 196 ? 32.391 8.671 -35.907 1.00 74.19 196 LYS A O 1
ATOM 1505 N N . ALA A 1 197 ? 30.440 9.415 -36.731 1.00 68.62 197 ALA A N 1
ATOM 1506 C CA . ALA A 1 197 ? 30.730 9.131 -38.134 1.00 68.62 197 ALA A CA 1
ATOM 1507 C C . ALA A 1 197 ? 30.587 10.407 -38.969 1.00 68.62 197 ALA A C 1
ATOM 1509 O O . ALA A 1 197 ? 29.734 11.253 -38.684 1.00 68.62 197 ALA A O 1
ATOM 1510 N N . ARG A 1 198 ? 31.401 10.549 -40.019 1.00 65.88 198 ARG A N 1
ATOM 1511 C CA . ARG A 1 198 ? 31.174 11.591 -41.030 1.00 65.88 198 ARG A CA 1
ATOM 1512 C C . ARG A 1 198 ? 29.939 11.213 -41.848 1.00 65.88 198 ARG A C 1
ATOM 1514 O O . ARG A 1 198 ? 29.808 10.080 -42.278 1.00 65.88 198 ARG A O 1
ATOM 1521 N N . THR A 1 199 ? 29.018 12.146 -42.072 1.00 64.81 199 THR A N 1
ATOM 1522 C CA . THR A 1 199 ? 27.766 11.869 -42.809 1.00 64.81 199 THR A CA 1
ATOM 1523 C C . THR A 1 199 ? 27.963 11.844 -44.329 1.00 64.81 199 THR A C 1
ATOM 1525 O O . THR A 1 199 ? 27.097 11.370 -45.059 1.00 64.81 199 THR A O 1
ATOM 1528 N N . ARG A 1 200 ? 29.081 12.382 -44.832 1.00 66.25 200 ARG A N 1
ATOM 1529 C CA . ARG A 1 200 ? 29.414 12.434 -46.260 1.00 66.25 200 ARG A CA 1
ATOM 1530 C C . ARG A 1 200 ? 30.909 12.204 -46.442 1.00 66.25 200 ARG A C 1
ATOM 1532 O O . ARG A 1 200 ? 31.709 12.880 -45.800 1.00 66.25 200 ARG A O 1
ATOM 1539 N N . THR A 1 201 ? 31.244 11.293 -47.343 1.00 72.12 201 THR A N 1
ATOM 1540 C CA . THR A 1 201 ? 32.612 10.932 -47.726 1.00 72.12 201 THR A CA 1
ATOM 1541 C C . THR A 1 201 ? 32.657 10.816 -49.247 1.00 72.12 201 THR A C 1
ATOM 1543 O O . THR A 1 201 ? 31.636 10.498 -49.868 1.00 72.12 201 THR A O 1
ATOM 1546 N N . ALA A 1 202 ? 33.795 11.132 -49.868 1.00 74.50 202 ALA A N 1
ATOM 1547 C CA . ALA A 1 202 ? 33.929 11.009 -51.313 1.00 74.50 202 ALA A CA 1
ATOM 1548 C C . ALA A 1 202 ? 33.802 9.536 -51.741 1.00 74.50 202 ALA A C 1
ATOM 1550 O O . ALA A 1 202 ? 34.178 8.613 -51.018 1.00 74.50 202 ALA A O 1
ATOM 1551 N N . ARG A 1 203 ? 33.254 9.296 -52.937 1.00 69.81 203 ARG A N 1
ATOM 1552 C CA . ARG A 1 203 ? 33.159 7.939 -53.491 1.00 69.81 203 ARG A CA 1
ATOM 1553 C C . ARG A 1 203 ? 34.584 7.369 -53.646 1.00 69.81 203 ARG A C 1
ATOM 1555 O O . ARG A 1 203 ? 35.418 8.035 -54.248 1.00 69.81 203 ARG A O 1
ATOM 1562 N N . ASN A 1 204 ? 34.823 6.154 -53.133 1.00 70.94 204 ASN A N 1
ATOM 1563 C CA . ASN A 1 204 ? 36.124 5.457 -53.023 1.00 70.94 204 ASN A CA 1
ATOM 1564 C C . ASN A 1 204 ? 37.105 5.947 -51.935 1.00 70.94 204 ASN A C 1
ATOM 1566 O O . ASN A 1 204 ? 38.261 5.531 -51.942 1.00 70.94 204 ASN A O 1
ATOM 1570 N N . GLU A 1 205 ? 36.679 6.775 -50.982 1.00 76.50 205 GLU A N 1
ATOM 1571 C CA . GLU A 1 205 ? 37.503 7.123 -49.815 1.00 76.50 205 GLU A CA 1
ATOM 1572 C C . GLU A 1 205 ? 37.163 6.221 -48.613 1.00 76.50 205 GLU A C 1
ATOM 1574 O O . GLU A 1 205 ? 36.021 5.777 -48.456 1.00 76.50 205 GLU A O 1
ATOM 1579 N N . ALA A 1 206 ? 38.161 5.914 -47.777 1.00 70.75 206 ALA A N 1
ATOM 1580 C CA . ALA A 1 206 ? 37.969 5.085 -46.590 1.00 70.75 206 ALA A CA 1
ATOM 1581 C C . ALA A 1 206 ? 36.964 5.740 -45.625 1.00 70.75 206 ALA A C 1
ATOM 1583 O O . ALA A 1 206 ? 37.066 6.922 -45.295 1.00 70.75 206 ALA A O 1
ATOM 1584 N N . PHE A 1 207 ? 35.978 4.963 -45.175 1.00 71.75 207 PHE A N 1
ATOM 1585 C CA . PHE A 1 207 ? 34.930 5.424 -44.269 1.00 71.75 207 PHE A CA 1
ATOM 1586 C C . PHE A 1 207 ? 35.211 4.951 -42.843 1.00 71.75 207 PHE A C 1
ATOM 1588 O O . PHE A 1 207 ? 34.963 3.796 -42.503 1.00 71.75 207 PHE A O 1
ATOM 1595 N N . GLU A 1 208 ? 35.726 5.846 -42.002 1.00 73.06 208 GLU A N 1
ATOM 1596 C CA . GLU A 1 208 ? 35.981 5.549 -40.592 1.00 73.06 208 GLU A CA 1
ATOM 1597 C C . GLU A 1 208 ? 34.768 5.906 -39.721 1.00 73.06 208 GLU A C 1
ATOM 1599 O O . GLU A 1 208 ? 34.276 7.039 -39.720 1.00 73.06 208 GLU A O 1
ATOM 1604 N N . VAL A 1 209 ? 34.293 4.924 -38.952 1.00 72.25 209 VAL A N 1
ATOM 1605 C CA . VAL A 1 209 ? 33.240 5.093 -37.945 1.00 72.25 209 VAL A CA 1
ATOM 1606 C C . VAL A 1 209 ? 33.867 4.950 -36.569 1.00 72.25 209 VAL A C 1
ATOM 1608 O O . VAL A 1 209 ? 34.350 3.878 -36.208 1.00 72.25 209 VAL A O 1
ATOM 1611 N N . HIS A 1 210 ? 33.821 6.009 -35.765 1.00 74.31 210 HIS A N 1
ATOM 1612 C CA . HIS A 1 210 ? 34.204 5.926 -34.362 1.00 74.31 210 HIS A CA 1
ATOM 1613 C C . HIS A 1 210 ? 32.952 5.775 -33.510 1.00 74.31 210 HIS A C 1
ATOM 1615 O O . HIS A 1 210 ? 32.067 6.622 -33.557 1.00 74.31 210 HIS A O 1
ATOM 1621 N N . ALA A 1 211 ? 32.875 4.728 -32.696 1.00 72.12 211 ALA A N 1
ATOM 1622 C CA . ALA A 1 211 ? 31.807 4.574 -31.719 1.00 72.12 211 ALA A CA 1
ATOM 1623 C C . ALA A 1 211 ? 32.390 4.554 -30.304 1.00 72.12 211 ALA A C 1
ATOM 1625 O O . ALA A 1 211 ? 33.323 3.807 -30.014 1.00 72.12 211 ALA A O 1
ATOM 1626 N N . ILE A 1 212 ? 31.843 5.383 -29.419 1.00 75.12 212 ILE A N 1
ATOM 1627 C CA . ILE A 1 212 ? 32.171 5.388 -27.996 1.00 75.12 212 ILE A CA 1
ATOM 1628 C C . ILE A 1 212 ? 31.072 4.601 -27.285 1.00 75.12 212 ILE A C 1
ATOM 1630 O O . ILE A 1 212 ? 29.917 5.024 -27.252 1.00 75.12 212 ILE A O 1
ATOM 1634 N N . VAL A 1 213 ? 31.436 3.451 -26.720 1.00 75.50 213 VAL A N 1
ATOM 1635 C CA . VAL A 1 213 ? 30.542 2.637 -25.889 1.00 75.50 213 VAL A CA 1
ATOM 1636 C C . VAL A 1 213 ? 30.763 3.011 -24.425 1.00 75.50 213 VAL A C 1
ATOM 1638 O O . VAL A 1 213 ? 31.886 2.932 -23.930 1.00 75.50 213 VAL A O 1
ATOM 1641 N N . ARG A 1 214 ? 29.706 3.412 -23.716 1.00 71.31 214 ARG A N 1
ATOM 1642 C CA . ARG A 1 214 ? 29.733 3.708 -22.274 1.00 71.31 214 ARG A CA 1
ATOM 1643 C C . ARG A 1 214 ? 28.832 2.744 -21.503 1.00 71.31 214 ARG A C 1
ATOM 1645 O O . ARG A 1 214 ? 27.778 2.345 -21.996 1.00 71.31 214 ARG A O 1
ATOM 1652 N N . GLY A 1 215 ? 29.235 2.411 -20.275 1.00 73.88 215 GLY A N 1
ATOM 1653 C CA . GLY A 1 215 ? 28.516 1.492 -19.388 1.00 73.88 215 GLY A CA 1
ATOM 1654 C C . GLY A 1 215 ? 29.002 0.046 -19.516 1.00 73.88 215 GLY A C 1
ATOM 1655 O O . GLY A 1 215 ? 30.205 -0.209 -19.487 1.00 73.88 215 GLY A O 1
ATOM 1656 N N . VAL A 1 216 ? 28.073 -0.901 -19.635 1.00 72.06 216 VAL A N 1
ATOM 1657 C CA . VAL A 1 216 ? 28.371 -2.317 -19.876 1.00 72.06 216 VAL A CA 1
ATOM 1658 C C . VAL A 1 216 ? 28.730 -2.485 -21.350 1.00 72.06 216 VAL A C 1
ATOM 1660 O O . VAL A 1 216 ? 27.880 -2.309 -22.224 1.00 72.06 216 VAL A O 1
ATOM 1663 N N . VAL A 1 217 ? 30.000 -2.789 -21.624 1.00 72.06 217 VAL A N 1
ATOM 1664 C CA . VAL A 1 217 ? 30.511 -3.004 -22.984 1.00 72.06 217 VAL A CA 1
ATOM 1665 C C . VAL A 1 217 ? 30.184 -4.441 -23.407 1.00 72.06 217 VAL A C 1
ATOM 1667 O O . VAL A 1 217 ? 30.663 -5.368 -22.754 1.00 72.06 217 VAL A O 1
ATOM 1670 N N . PRO A 1 218 ? 29.362 -4.652 -24.451 1.00 72.44 218 PRO A N 1
ATOM 1671 C CA . PRO A 1 218 ? 29.081 -5.990 -24.955 1.00 72.44 218 PRO A CA 1
ATOM 1672 C C . PRO A 1 218 ? 30.302 -6.546 -25.698 1.00 72.44 218 PRO A C 1
ATOM 1674 O O . PRO A 1 218 ? 31.067 -5.792 -26.288 1.00 72.44 218 PRO A O 1
ATOM 1677 N N . GLU A 1 219 ? 30.470 -7.867 -25.719 1.00 72.81 219 GLU A N 1
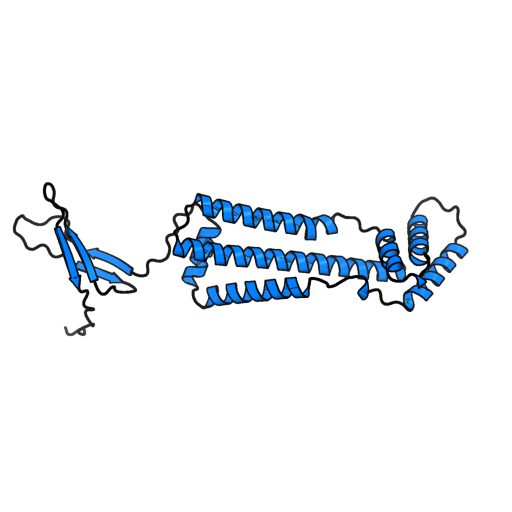ATOM 1678 C CA . GLU A 1 219 ? 31.601 -8.517 -26.409 1.00 72.81 219 GLU A CA 1
ATOM 1679 C C . GLU A 1 219 ? 31.525 -8.367 -27.937 1.00 72.81 219 GLU A C 1
ATOM 1681 O O . GLU A 1 219 ? 32.538 -8.411 -28.634 1.00 72.81 219 GLU A O 1
ATOM 1686 N N . ARG A 1 220 ? 30.316 -8.167 -28.474 1.00 75.56 220 ARG A N 1
ATOM 1687 C CA . ARG A 1 220 ? 30.047 -8.103 -29.913 1.00 75.56 220 ARG A CA 1
ATOM 1688 C C . ARG A 1 220 ? 29.150 -6.910 -30.225 1.00 75.56 220 ARG A C 1
ATOM 1690 O O . ARG A 1 220 ? 28.142 -6.698 -29.552 1.00 75.56 220 ARG A O 1
ATOM 1697 N N . ALA A 1 221 ? 29.489 -6.170 -31.272 1.00 77.31 221 ALA A N 1
ATOM 1698 C CA . ALA A 1 221 ? 28.622 -5.186 -31.909 1.00 77.31 221 ALA A CA 1
ATOM 1699 C C . ALA A 1 221 ? 28.357 -5.608 -33.354 1.00 77.31 221 ALA A C 1
ATOM 1701 O O . ALA A 1 221 ? 29.228 -6.164 -34.016 1.00 77.31 221 ALA A O 1
ATOM 1702 N N . VAL A 1 222 ? 27.158 -5.322 -33.855 1.00 80.50 222 VAL A N 1
ATOM 1703 C CA . VAL A 1 222 ? 26.839 -5.457 -35.279 1.00 80.50 222 VAL A CA 1
ATOM 1704 C C . VAL A 1 222 ? 26.641 -4.056 -35.830 1.00 80.50 222 VAL A C 1
ATOM 1706 O O . VAL A 1 222 ? 25.830 -3.298 -35.298 1.00 80.50 222 VAL A O 1
ATOM 1709 N N . VAL A 1 223 ? 27.391 -3.714 -36.870 1.00 78.19 223 VAL A N 1
ATOM 1710 C CA . VAL A 1 223 ? 27.238 -2.461 -37.606 1.00 78.19 223 VAL A CA 1
ATOM 1711 C C . VAL A 1 223 ? 26.495 -2.776 -38.897 1.00 78.19 223 VAL A C 1
ATOM 1713 O O . VAL A 1 223 ? 26.891 -3.662 -39.653 1.00 78.19 223 VAL A O 1
ATOM 1716 N N . GLU A 1 224 ? 25.385 -2.081 -39.123 1.00 81.75 224 GLU A N 1
ATOM 1717 C CA . GLU A 1 224 ? 24.590 -2.191 -40.344 1.00 81.75 224 GLU A CA 1
ATOM 1718 C 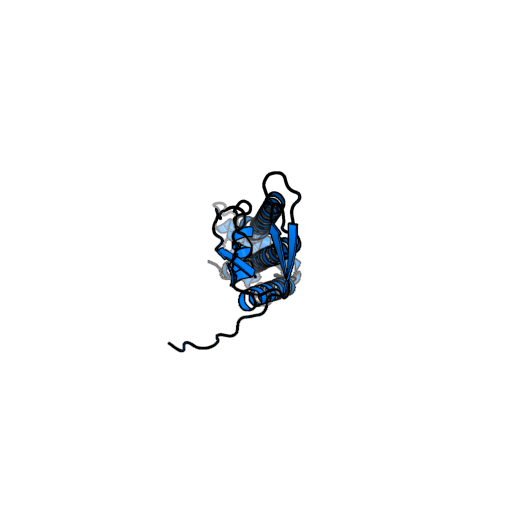C . GLU A 1 224 ? 24.781 -0.926 -41.184 1.00 81.75 224 GLU A C 1
ATOM 1720 O O . GLU A 1 224 ? 24.446 0.177 -40.751 1.00 81.75 224 GLU A O 1
ATOM 1725 N N . TYR A 1 225 ? 25.330 -1.092 -42.385 1.00 77.38 225 TYR A N 1
ATOM 1726 C CA . TYR A 1 225 ? 25.505 -0.035 -43.371 1.00 77.38 225 TYR A CA 1
ATOM 1727 C C . TYR A 1 225 ? 24.388 -0.126 -44.407 1.00 77.38 225 TYR A C 1
ATOM 1729 O O . TYR A 1 225 ? 24.271 -1.120 -45.126 1.00 77.38 225 TYR A O 1
ATOM 1737 N N . GLN A 1 226 ? 23.575 0.922 -44.513 1.00 78.19 226 GLN A N 1
ATOM 1738 C CA . GLN A 1 226 ? 22.538 1.031 -45.534 1.00 78.19 226 GLN A CA 1
ATOM 1739 C C . GLN A 1 226 ? 22.941 2.095 -46.557 1.00 78.19 226 GLN A C 1
ATOM 1741 O O . GLN A 1 226 ? 22.967 3.285 -46.246 1.00 78.19 226 GLN A O 1
ATOM 1746 N N . PHE A 1 227 ? 23.261 1.661 -47.778 1.00 75.81 227 PHE A N 1
ATOM 1747 C CA . PHE A 1 227 ? 23.553 2.558 -48.897 1.00 75.81 227 PHE A CA 1
ATOM 1748 C C . PHE A 1 227 ? 22.304 2.749 -49.762 1.00 75.81 227 PHE A C 1
ATOM 1750 O O . PHE A 1 227 ? 21.523 1.818 -49.966 1.00 75.81 227 PHE A O 1
ATOM 1757 N N . GLU A 1 228 ? 22.114 3.957 -50.287 1.00 74.31 228 GLU A N 1
ATOM 1758 C CA . GLU A 1 228 ? 20.978 4.283 -51.148 1.00 74.31 228 GLU A CA 1
ATOM 1759 C C . GLU A 1 228 ? 21.016 3.427 -52.429 1.00 74.31 228 GLU A C 1
ATOM 1761 O O . GLU A 1 228 ? 21.960 3.502 -53.215 1.00 74.31 228 GLU A O 1
ATOM 1766 N N . GLY A 1 229 ? 20.010 2.563 -52.608 1.00 74.62 229 GLY A N 1
ATOM 1767 C CA . GLY A 1 229 ? 19.910 1.641 -53.746 1.00 74.62 229 GLY A CA 1
ATOM 1768 C C . GLY A 1 229 ? 20.655 0.304 -53.604 1.00 74.62 229 GLY A C 1
ATOM 1769 O O . GLY A 1 229 ? 20.641 -0.475 -54.555 1.00 74.62 229 GLY A O 1
ATOM 1770 N N . ALA A 1 230 ? 21.268 0.003 -52.452 1.00 77.25 230 ALA A N 1
ATOM 1771 C CA . ALA A 1 230 ? 21.920 -1.285 -52.193 1.00 77.25 230 ALA A CA 1
ATOM 1772 C C . ALA A 1 230 ? 21.271 -2.047 -51.026 1.00 77.25 230 ALA A C 1
ATOM 1774 O O . ALA A 1 230 ? 20.588 -1.472 -50.177 1.00 77.25 230 ALA A O 1
ATOM 1775 N N . ALA A 1 231 ? 21.503 -3.362 -50.976 1.00 78.25 231 ALA A N 1
ATOM 1776 C CA . ALA A 1 231 ? 21.123 -4.173 -49.826 1.00 78.25 231 ALA A CA 1
ATOM 1777 C C . ALA A 1 231 ? 21.940 -3.760 -48.582 1.00 78.25 231 ALA A C 1
ATOM 1779 O O . ALA A 1 231 ? 23.110 -3.391 -48.722 1.00 78.25 231 ALA A O 1
ATOM 1780 N N . PRO A 1 232 ? 21.352 -3.821 -47.374 1.00 78.25 232 PRO A N 1
ATOM 1781 C CA . PRO A 1 232 ? 22.067 -3.503 -46.145 1.00 78.25 232 PRO A CA 1
ATOM 1782 C C . PRO A 1 232 ? 23.229 -4.479 -45.922 1.00 78.25 232 PRO A C 1
ATOM 1784 O O . PRO A 1 232 ? 23.051 -5.698 -45.981 1.00 78.25 232 PRO A O 1
ATOM 1787 N N . LEU A 1 233 ? 24.415 -3.940 -45.644 1.00 78.62 233 LEU A N 1
ATOM 1788 C CA . LEU A 1 233 ? 25.607 -4.706 -45.292 1.00 78.62 233 LEU A CA 1
ATOM 1789 C C . LEU A 1 233 ? 25.708 -4.787 -43.768 1.00 78.62 233 LEU A C 1
ATOM 1791 O O . LEU A 1 233 ? 25.766 -3.759 -43.098 1.00 78.62 233 LEU A O 1
ATOM 1795 N N . LYS A 1 234 ? 25.732 -6.002 -43.216 1.00 82.06 234 LYS A N 1
ATOM 1796 C CA . LYS A 1 234 ? 25.877 -6.243 -41.774 1.00 82.06 234 LYS A CA 1
ATOM 1797 C C . LYS A 1 234 ? 27.244 -6.834 -41.488 1.00 82.06 234 LYS A C 1
ATOM 1799 O O . LYS A 1 234 ? 27.545 -7.924 -41.964 1.00 82.06 234 LYS A O 1
ATOM 1804 N N . GLU A 1 235 ? 28.026 -6.153 -40.665 1.00 79.38 235 GLU A N 1
ATOM 1805 C CA . GLU A 1 235 ? 29.333 -6.629 -40.221 1.00 79.38 235 GLU A CA 1
ATOM 1806 C C . GLU A 1 235 ? 29.368 -6.729 -38.697 1.00 79.38 235 GLU A C 1
ATOM 1808 O O . GLU A 1 235 ? 28.981 -5.806 -37.976 1.00 79.38 235 GLU A O 1
ATOM 1813 N N . ALA A 1 236 ? 29.795 -7.890 -38.200 1.00 77.62 236 ALA A N 1
ATOM 1814 C CA . ALA A 1 236 ? 29.943 -8.143 -36.776 1.00 77.62 236 ALA A CA 1
ATOM 1815 C C . ALA A 1 236 ? 31.389 -7.871 -36.356 1.00 77.62 236 ALA A C 1
ATOM 1817 O O . ALA A 1 236 ? 32.318 -8.461 -36.901 1.00 77.62 236 ALA A O 1
ATOM 1818 N N . TYR A 1 237 ? 31.554 -7.018 -35.352 1.00 77.75 237 TYR A N 1
ATOM 1819 C CA . TYR A 1 237 ? 32.838 -6.631 -34.788 1.00 77.75 237 TYR A CA 1
ATOM 1820 C C . TYR A 1 237 ? 32.924 -7.089 -33.331 1.00 77.75 237 TYR A C 1
ATOM 1822 O O . TYR A 1 237 ? 31.977 -6.924 -32.556 1.00 77.75 237 TYR A O 1
ATOM 1830 N N . GLU A 1 238 ? 34.066 -7.652 -32.944 1.00 76.31 238 GLU A N 1
ATOM 1831 C CA . GLU A 1 238 ? 34.378 -7.913 -31.538 1.00 76.31 238 GLU A CA 1
ATOM 1832 C C . GLU A 1 238 ? 34.860 -6.620 -30.881 1.00 76.31 238 GLU A C 1
ATOM 1834 O O . GLU A 1 238 ? 35.780 -5.956 -31.367 1.00 76.31 238 GLU A O 1
ATOM 1839 N N . ILE A 1 239 ? 34.217 -6.229 -29.780 1.00 71.81 239 ILE A N 1
ATOM 1840 C CA . ILE A 1 239 ? 34.556 -4.979 -29.103 1.00 71.81 239 ILE A CA 1
ATOM 1841 C C . ILE A 1 239 ? 35.732 -5.245 -28.174 1.00 71.81 239 ILE A C 1
ATOM 1843 O O . ILE A 1 239 ? 35.578 -5.752 -27.065 1.00 71.81 239 ILE A O 1
ATOM 1847 N N . THR A 1 240 ? 36.924 -4.856 -28.612 1.00 70.94 240 THR A N 1
ATOM 1848 C CA . THR A 1 240 ? 38.097 -4.882 -27.739 1.00 70.94 240 THR A CA 1
ATOM 1849 C C . THR A 1 240 ? 38.129 -3.601 -26.912 1.00 70.94 240 THR A C 1
ATOM 1851 O O . THR A 1 240 ? 38.154 -2.494 -27.456 1.00 70.94 240 THR A O 1
ATOM 1854 N N . ARG A 1 241 ? 38.137 -3.724 -25.579 1.00 64.75 241 ARG A N 1
ATOM 1855 C CA . ARG A 1 241 ? 38.339 -2.574 -24.692 1.00 64.75 241 ARG A CA 1
ATOM 1856 C C . ARG A 1 241 ? 39.745 -2.036 -24.941 1.00 64.75 241 ARG A C 1
ATOM 1858 O O . ARG A 1 241 ? 40.723 -2.691 -24.591 1.00 64.75 241 ARG A O 1
ATOM 1865 N N . ARG A 1 242 ? 39.856 -0.844 -25.530 1.00 59.66 242 ARG A N 1
ATOM 1866 C CA . ARG A 1 242 ? 41.132 -0.126 -25.582 1.00 59.66 242 ARG A CA 1
ATOM 1867 C C . ARG A 1 242 ? 41.481 0.237 -24.139 1.00 59.66 242 ARG A C 1
ATOM 1869 O O . ARG A 1 242 ? 40.913 1.178 -23.594 1.00 59.66 242 ARG A O 1
ATOM 1876 N N . ALA A 1 243 ? 42.318 -0.574 -23.488 1.00 46.22 243 ALA A N 1
ATOM 1877 C CA . ALA A 1 243 ? 42.976 -0.164 -22.256 1.00 46.22 243 ALA A CA 1
ATOM 1878 C C . ALA A 1 243 ? 43.664 1.167 -22.560 1.00 46.22 243 ALA A C 1
ATOM 1880 O O . ALA A 1 243 ? 44.248 1.304 -23.638 1.00 46.22 243 ALA A O 1
ATOM 1881 N N . GLU A 1 244 ? 43.519 2.147 -21.674 1.00 45.25 244 GLU A N 1
ATOM 1882 C CA . GLU A 1 244 ? 44.240 3.413 -21.751 1.00 45.25 244 GLU A CA 1
ATOM 1883 C C . GLU A 1 244 ? 45.739 3.097 -21.851 1.00 45.25 244 GLU A C 1
ATOM 1885 O O . GLU A 1 244 ? 46.420 2.854 -20.858 1.00 45.25 244 GLU A O 1
ATOM 1890 N N . ALA A 1 245 ? 46.248 3.020 -23.080 1.00 38.19 245 ALA A N 1
ATOM 1891 C CA . ALA A 1 245 ? 47.655 3.209 -23.345 1.00 38.19 245 ALA A CA 1
ATOM 1892 C C . ALA A 1 245 ? 47.889 4.671 -22.986 1.00 38.19 245 ALA A C 1
ATOM 1894 O O . ALA A 1 245 ? 47.273 5.552 -23.590 1.00 38.19 245 ALA A O 1
ATOM 1895 N N . GLY A 1 246 ? 48.644 4.866 -21.907 1.00 35.31 246 GLY A N 1
ATOM 1896 C CA . GLY A 1 246 ? 48.797 6.140 -21.232 1.00 35.31 246 GLY A CA 1
ATOM 1897 C C . GLY A 1 246 ? 49.090 7.292 -22.180 1.00 35.31 246 GLY A C 1
ATOM 1898 O O . GLY A 1 246 ? 49.708 7.122 -23.233 1.00 35.31 246 GLY A O 1
ATOM 1899 N N . GLU A 1 247 ? 48.656 8.471 -21.747 1.00 40.09 247 GLU A N 1
ATOM 1900 C CA . GLU A 1 247 ? 49.252 9.731 -22.161 1.00 40.09 247 GLU A CA 1
ATOM 1901 C C . GLU A 1 247 ? 50.777 9.590 -22.159 1.00 40.09 247 GLU A C 1
ATOM 1903 O O . GLU A 1 247 ? 51.423 9.566 -21.112 1.00 40.09 247 GLU A O 1
ATOM 1908 N N . LEU A 1 248 ? 51.354 9.494 -23.350 1.00 35.62 248 LEU A N 1
ATOM 1909 C CA . LEU A 1 248 ? 52.705 9.944 -23.605 1.00 35.62 248 LEU A CA 1
ATOM 1910 C C . LEU A 1 248 ? 52.670 10.796 -24.872 1.00 35.62 248 LEU A C 1
ATOM 1912 O O . LEU A 1 248 ? 52.646 10.268 -25.982 1.00 35.62 248 LEU A O 1
ATOM 1916 N N . GLN A 1 249 ? 52.727 12.101 -24.584 1.00 32.25 249 GLN A N 1
ATOM 1917 C CA . GLN A 1 249 ? 53.099 13.259 -25.407 1.00 32.25 249 GLN A CA 1
ATOM 1918 C C . GLN A 1 249 ? 52.047 13.854 -26.344 1.00 32.25 249 GLN A C 1
ATOM 1920 O O . GLN A 1 249 ? 51.649 13.207 -27.332 1.00 32.25 249 GLN A O 1
#

Mean predicted aligned error: 14.98 Å

Foldseek 3Di:
DDPLVVVLVVLLVVLLCLLQLLLVLVLLLLVLCLLVVQLVCCVVPVDALVVLVVSLVVSCVVNVVSCCVRPVVSVPPPPQSLVSQVLQCVVPVVLVCLSSLLSVLVVVVVDPDDPDDPVVSVVSNVVSVVVVVVDDSVVSNPSVNVVVSVVSSVVSVVVSVCCCVVPVLSSVLSVVCSVNSPDPRDRPDQKDKDKDWDPDDDPPDDGDIDIDIDGDDDQKDWDWDDDDPDDIDIDIDGDDPPDPPDDDD